Protein AF-0000000079913071 (afdb_homodimer)

InterPro domains:
  IPR003779 Alkyl hydroperoxide reductase AhpD/CMD-like [PF02627] (29-100)
  IPR029032 AhpD-like [G3DSA:1.20.1290.10] (2-118)
  IPR029032 AhpD-like [SSF69118] (4-101)
  IPR052512 4-carboxymuconolactone decarboxylase/NDH-1 regulator [PTHR33570] (4-119)

Sequence (260 aa):
MKNDTRTRGLAMMEKVYGFEMQDGPGAHFAVTADHLFADIWARPGLSIRDRRLLLLGALTAQGLVDVAEIQVGAALHNEELDEEQLREIALFLCHYVGWPLGTKLDSMIGGVLHKRKKAARAAAPDAEATMKNDTRTRGLAMMEKVYGFEMQDGPGAHFAVTADHLFADIWARPGLSIRDRRLLLLGALTAQGLVDVAEIQVGAALHNEELDEEQLREIALFLCHYVGWPLGTKLDSMIGGVLHKRKKAARAAAPDAEAT

pLDDT: mean 94.23, std 11.71, range [38.75, 98.94]

Organism: NCBI:txid1990687

Solvent-accessible surface area (backbone atoms only — not comparable to full-atom values): 13955 Å² total; per-residue (Å²): 130,85,56,63,49,49,56,44,3,39,50,40,46,20,66,63,48,60,47,90,64,74,90,67,75,61,68,67,45,44,46,45,30,42,39,50,25,38,41,60,69,58,40,81,79,57,53,71,62,54,52,48,36,21,46,51,22,23,30,44,56,69,64,40,58,70,64,42,49,56,51,51,53,10,31,44,70,62,65,70,43,51,72,66,38,52,52,48,49,22,58,55,38,23,78,73,58,33,58,71,40,15,47,50,49,40,52,51,51,50,53,53,52,49,53,50,51,52,52,51,59,70,68,49,74,76,70,68,82,109,129,84,57,60,49,48,57,42,2,40,52,39,45,21,67,63,49,60,46,90,64,76,91,67,74,63,68,67,45,43,46,43,29,43,39,51,26,38,42,61,69,60,40,80,77,57,53,71,64,53,52,48,36,22,47,49,22,22,30,44,54,69,64,39,57,72,64,42,48,56,51,52,53,10,31,45,70,62,66,69,44,51,72,67,39,53,51,49,50,22,58,56,38,24,78,73,61,32,58,71,41,16,47,49,47,39,52,51,51,51,51,54,52,49,54,50,51,51,51,52,60,70,67,49,74,77,74,65,83,111

Foldseek 3Di:
DPPPLLVLLQVQVCLQQVDHDDQDDDDVSCCNRNPVRSPVVPDPDDDSLRVLLVVLLVCLLVLVLVVNLSNLNRCVNNVVDDLVRQLVSLVVSCVPNNVVSSVSSNVSSVVSVVVVVVVVVVVDPPVPVD/DPPPLLVLLQVQVCLQQVDHDDDDDDDVSCCNRNPVRSPVVPDPDDDSLRVLLVVLLVCLLVLVLVVNLSNLNRCVNNVVDDLVRQLVSLVVSCVPNNVVSSVSSNVSSVVSVVVVVVVVVVVDPPVPPD

Secondary structure (DSSP, 8-state):
---HHHHHHHHHHHHHHSS------SHHHHHIIIIIIIIIIT-TTS-HHHHHHHHHHHHHHHT-HHHHHHHHHHHHHTTSS-HHHHHHHHHHHHHHH-HHHHHHHHHHHHHHHHHHHHHHHHHS--STT-/---HHHHHHHHHHHHHHSS------SHHHHHIIIIIIIIIIT-TTS-HHHHHHHHHHHHHHHT-HHHHHHHHHHHHHTTSS-HHHHHHHHHHHHHHH-HHHHHHHHHHHHHHHHHHHHHHHHHS--STT-

Radius of gyration: 21.45 Å; Cα contacts (8 Å, |Δi|>4): 316; chains: 2; bounding box: 62×68×50 Å

Structure (mmCIF, N/CA/C/O backbone):
data_AF-0000000079913071-model_v1
#
loop_
_entity.id
_entity.type
_entity.pdbx_description
1 polymer 'Carboxymuconolactone decarboxylase'
#
loop_
_atom_site.group_PDB
_atom_site.id
_atom_site.type_symbol
_atom_site.label_atom_id
_atom_site.label_alt_id
_atom_site.label_comp_id
_atom_site.label_asym_id
_atom_site.label_entity_id
_atom_site.label_seq_id
_atom_site.pdbx_PDB_ins_code
_atom_site.Cartn_x
_atom_site.Cartn_y
_atom_site.Cartn_z
_atom_site.occupancy
_atom_site.B_iso_or_equiv
_atom_site.auth_seq_id
_atom_site.auth_comp_id
_atom_site.auth_asym_id
_atom_site.auth_atom_id
_atom_site.pdbx_PDB_model_num
ATOM 1 N N . MET A 1 1 ? -17.125 -23.344 -26.047 1 40.44 1 MET A N 1
ATOM 2 C CA . MET A 1 1 ? -16.391 -22.109 -26.281 1 40.44 1 MET A CA 1
ATOM 3 C C . MET A 1 1 ? -15.516 -21.766 -25.078 1 40.44 1 MET A C 1
ATOM 5 O O . MET A 1 1 ? -16.016 -21.641 -23.953 1 40.44 1 MET A O 1
ATOM 9 N N . LYS A 1 2 ? -14.375 -22.156 -24.734 1 49.5 2 LYS A N 1
ATOM 10 C CA . LYS A 1 2 ? -13.461 -22.125 -23.594 1 49.5 2 LYS A CA 1
ATOM 11 C C . LYS A 1 2 ? -13.438 -20.75 -22.938 1 49.5 2 LYS A C 1
ATOM 13 O O . LYS A 1 2 ? -13.438 -19.734 -23.625 1 49.5 2 LYS A O 1
ATOM 18 N N . ASN A 1 3 ? -14.133 -20.547 -21.562 1 66.69 3 ASN A N 1
ATOM 19 C CA . ASN A 1 3 ? -14.641 -19.391 -20.812 1 66.69 3 ASN A CA 1
ATOM 20 C C . ASN A 1 3 ? -13.609 -18.266 -20.734 1 66.69 3 ASN A C 1
ATOM 22 O O . ASN A 1 3 ? -12.555 -18.438 -20.125 1 66.69 3 ASN A O 1
ATOM 26 N N . ASP A 1 4 ? -13.703 -17.406 -21.719 1 90.75 4 ASP A N 1
ATOM 27 C CA . ASP A 1 4 ? -12.93 -16.188 -21.953 1 90.75 4 ASP A CA 1
ATOM 28 C C . ASP A 1 4 ? -12.531 -15.531 -20.625 1 90.75 4 ASP A C 1
ATOM 30 O O . ASP A 1 4 ? -11.383 -15.125 -20.453 1 90.75 4 ASP A O 1
ATOM 34 N N . THR A 1 5 ? -13.445 -15.781 -19.797 1 97.06 5 THR A N 1
ATOM 35 C CA . THR A 1 5 ? -13.164 -15.172 -18.5 1 97.06 5 THR A CA 1
ATOM 36 C C . T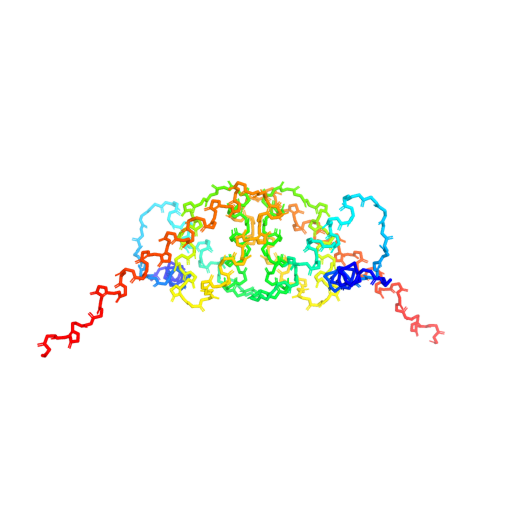HR A 1 5 ? -12.055 -15.93 -17.781 1 97.06 5 THR A C 1
ATOM 38 O O . THR A 1 5 ? -11.148 -15.328 -17.203 1 97.06 5 THR A O 1
ATOM 41 N N . ARG A 1 6 ? -12.188 -17.328 -17.812 1 97.31 6 ARG A N 1
ATOM 42 C CA . ARG A 1 6 ? -11.164 -18.172 -17.203 1 97.31 6 ARG A CA 1
ATOM 43 C C . ARG A 1 6 ? -9.797 -17.922 -17.828 1 97.31 6 ARG A C 1
ATOM 45 O O . ARG A 1 6 ? -8.789 -17.828 -17.125 1 97.31 6 ARG A O 1
ATOM 52 N N . THR A 1 7 ? -9.773 -17.891 -19.094 1 96.81 7 THR A N 1
ATOM 53 C CA . THR A 1 7 ? -8.531 -17.625 -19.812 1 96.81 7 THR A CA 1
ATOM 54 C C . THR A 1 7 ? -7.945 -16.281 -19.422 1 96.81 7 THR A C 1
ATOM 56 O O . THR A 1 7 ? -6.742 -16.172 -19.172 1 96.81 7 THR A O 1
ATOM 59 N N . ARG A 1 8 ? -8.742 -15.289 -19.297 1 97.69 8 ARG A N 1
ATOM 60 C CA . ARG A 1 8 ? -8.297 -13.961 -18.891 1 97.69 8 ARG A CA 1
ATOM 61 C C . ARG A 1 8 ? -7.777 -13.961 -17.453 1 97.69 8 ARG A C 1
ATOM 63 O O . ARG A 1 8 ? -6.793 -13.289 -17.141 1 97.69 8 ARG A O 1
ATOM 70 N N . GLY A 1 9 ? -8.5 -14.711 -16.625 1 98.06 9 GLY A N 1
ATOM 71 C CA . GLY A 1 9 ? -8.086 -14.82 -15.242 1 98.06 9 GLY A CA 1
ATOM 72 C C . GLY A 1 9 ? -6.723 -15.469 -15.078 1 98.06 9 GLY A C 1
ATOM 73 O O . GLY A 1 9 ? -5.871 -14.961 -14.344 1 98.06 9 GLY A O 1
ATOM 74 N N . LEU A 1 10 ? -6.582 -16.562 -15.789 1 97.81 10 LEU A N 1
ATOM 75 C CA . LEU A 1 10 ? -5.309 -17.266 -15.734 1 97.81 10 LEU A CA 1
ATOM 76 C C . LEU A 1 10 ? -4.188 -16.406 -16.312 1 97.81 10 LEU A C 1
ATOM 78 O O . LEU A 1 10 ? -3.07 -16.406 -15.781 1 97.81 10 LEU A O 1
ATOM 82 N N . ALA A 1 11 ? -4.422 -15.719 -17.344 1 97.75 11 ALA A N 1
ATOM 83 C CA . ALA A 1 11 ? -3.428 -14.828 -17.938 1 97.75 11 ALA A CA 1
ATOM 84 C C . ALA A 1 11 ? -3.018 -13.727 -16.953 1 97.75 11 ALA A C 1
ATOM 86 O O . ALA A 1 11 ? -1.836 -13.391 -16.859 1 97.75 11 ALA A O 1
ATOM 87 N N . MET A 1 12 ? -4.004 -13.203 -16.281 1 98.19 12 MET A N 1
ATOM 88 C CA . MET A 1 12 ? -3.699 -12.156 -15.305 1 98.19 12 MET A CA 1
ATOM 89 C C . MET A 1 12 ? -2.922 -12.727 -14.125 1 98.19 12 MET A C 1
ATOM 91 O O . MET A 1 12 ? -1.998 -12.086 -13.617 1 98.19 12 MET A O 1
ATOM 95 N N . MET A 1 13 ? -3.277 -13.898 -13.695 1 98.12 13 MET A N 1
ATOM 96 C CA . MET A 1 13 ? -2.51 -14.555 -12.633 1 98.12 13 MET A CA 1
ATOM 97 C C . MET A 1 13 ? -1.052 -14.727 -13.047 1 98.12 13 MET A C 1
ATOM 99 O O . MET A 1 13 ? -0.143 -14.469 -12.258 1 98.12 13 MET A O 1
ATOM 103 N N . GLU A 1 14 ? -0.865 -15.141 -14.227 1 97.75 14 GLU A N 1
ATOM 104 C CA . GLU A 1 14 ? 0.495 -15.305 -14.734 1 97.75 14 GLU A CA 1
ATOM 105 C C . GLU A 1 14 ? 1.24 -13.977 -14.75 1 97.75 14 GLU A C 1
ATOM 107 O O . GLU A 1 14 ? 2.42 -13.914 -14.406 1 97.75 14 GLU A O 1
ATOM 112 N N . LYS A 1 15 ? 0.539 -12.977 -15.133 1 97.75 15 LYS A N 1
ATOM 113 C CA . LYS A 1 15 ? 1.137 -11.648 -15.18 1 97.75 15 LYS A CA 1
ATOM 114 C C . LYS A 1 15 ? 1.518 -11.164 -13.789 1 97.75 15 LYS A C 1
ATOM 116 O O . LYS A 1 15 ? 2.59 -10.586 -13.594 1 97.75 15 LYS A O 1
ATOM 121 N N . VAL A 1 16 ? 0.691 -11.391 -12.805 1 98.06 16 VAL A N 1
ATOM 122 C CA . VAL A 1 16 ? 0.89 -10.914 -11.438 1 98.06 16 VAL A CA 1
ATOM 123 C C . VAL A 1 16 ? 1.965 -11.75 -10.75 1 98.06 16 VAL A C 1
ATOM 125 O O . VAL A 1 16 ? 2.832 -11.211 -10.062 1 98.06 16 VAL A O 1
ATOM 128 N N . TYR A 1 17 ? 2.01 -13.008 -10.984 1 96.94 17 TYR A N 1
ATOM 129 C CA . TYR A 1 17 ? 2.896 -13.883 -10.234 1 96.94 17 TYR A CA 1
ATOM 130 C C . TYR A 1 17 ? 4.188 -14.141 -11 1 96.94 17 TYR A C 1
ATOM 132 O O . TYR A 1 17 ? 5.219 -14.469 -10.406 1 96.94 17 TYR A O 1
ATOM 140 N N . GLY A 1 18 ? 4.145 -14.109 -12.352 1 93.56 18 GLY A N 1
ATOM 141 C CA . GLY A 1 18 ? 5.344 -14.25 -13.156 1 93.56 18 GLY A CA 1
ATOM 142 C C . GLY A 1 18 ? 5.645 -15.695 -13.523 1 93.56 18 GLY A C 1
ATOM 143 O O . GLY A 1 18 ? 6.77 -16.016 -13.914 1 93.56 18 GLY A O 1
ATOM 144 N N . PHE A 1 19 ? 4.762 -16.578 -13.242 1 90.81 19 PHE A N 1
ATOM 145 C CA . PHE A 1 19 ? 4.945 -17.953 -13.672 1 90.81 19 PHE A CA 1
ATOM 146 C C . PHE A 1 19 ? 3.648 -18.516 -14.234 1 90.81 19 PHE A C 1
ATOM 148 O O . PHE A 1 19 ? 2.568 -17.969 -13.992 1 90.81 19 PHE A O 1
ATOM 155 N N . GLU A 1 20 ? 3.826 -19.578 -14.938 1 91.75 20 GLU A N 1
ATOM 156 C CA . GLU A 1 20 ? 2.68 -20.172 -15.609 1 91.75 20 GLU A CA 1
ATOM 157 C C . GLU A 1 20 ? 1.697 -20.766 -14.602 1 91.75 20 GLU A C 1
ATOM 159 O O . GLU A 1 20 ? 2.1 -21.469 -13.68 1 91.75 20 GLU A O 1
ATOM 164 N N . MET A 1 21 ? 0.385 -20.438 -14.867 1 92.56 21 MET A N 1
ATOM 165 C CA . MET A 1 21 ? -0.679 -20.922 -14 1 92.56 21 MET A CA 1
ATOM 166 C C . MET A 1 21 ? -1.508 -21.984 -14.695 1 92.56 21 MET A C 1
ATOM 168 O O . MET A 1 21 ? -1.9 -21.828 -15.852 1 92.56 21 MET A O 1
ATOM 172 N N . GLN A 1 22 ? -1.702 -23.047 -13.984 1 93.5 22 GLN A N 1
ATOM 173 C CA . GLN A 1 22 ? -2.6 -24.078 -14.492 1 93.5 22 GLN A CA 1
ATOM 174 C C . GLN A 1 22 ? -4.008 -23.922 -13.922 1 93.5 22 GLN A C 1
ATOM 176 O O . GLN A 1 22 ? -4.172 -23.469 -12.789 1 93.5 22 GLN A O 1
ATOM 181 N N . ASP A 1 23 ? -4.902 -24.328 -14.727 1 94.56 23 ASP A N 1
ATOM 182 C CA . ASP A 1 23 ? -6.281 -24.312 -14.242 1 94.56 23 ASP A CA 1
ATOM 183 C C . ASP A 1 23 ? -6.473 -25.312 -13.109 1 94.56 23 ASP A C 1
ATOM 185 O O . ASP A 1 23 ? -5.801 -26.344 -13.062 1 94.56 23 ASP A O 1
ATOM 189 N N . GLY A 1 24 ? -7.379 -24.891 -12.148 1 93.75 24 GLY A N 1
ATOM 190 C CA . GLY A 1 24 ? -7.648 -25.734 -10.992 1 93.75 24 GLY A CA 1
ATOM 191 C C . GLY A 1 24 ? -9.125 -25.969 -10.766 1 93.75 24 GLY A C 1
ATOM 192 O O . GLY A 1 24 ? -9.969 -25.219 -11.266 1 93.75 24 GLY A O 1
ATOM 193 N N . PRO A 1 25 ? -9.391 -26.891 -10.039 1 93.75 25 PRO A N 1
ATOM 194 C CA . PRO A 1 25 ? -10.789 -27.234 -9.758 1 93.75 25 PRO A CA 1
ATOM 195 C C . PRO A 1 25 ? -11.359 -26.453 -8.57 1 93.75 25 PRO A C 1
ATOM 197 O O . PRO A 1 25 ? -10.602 -25.859 -7.801 1 93.75 25 PRO A O 1
ATOM 200 N N . GLY A 1 26 ? -12.781 -26.438 -8.508 1 97.06 26 GLY A N 1
ATOM 201 C CA . GLY A 1 26 ? -13.461 -25.969 -7.309 1 97.06 26 GLY A CA 1
ATOM 202 C C . GLY A 1 26 ? -13.883 -24.516 -7.406 1 97.06 26 GLY A C 1
ATOM 203 O O . GLY A 1 26 ? -13.352 -23.75 -8.219 1 97.06 26 GLY A O 1
ATOM 204 N N . ALA A 1 27 ? -14.758 -24.188 -6.52 1 97.75 27 ALA A N 1
ATOM 205 C CA . ALA A 1 27 ? -15.359 -22.859 -6.531 1 97.75 27 ALA A CA 1
ATOM 206 C C . ALA A 1 27 ? -14.352 -21.797 -6.094 1 97.75 27 ALA A C 1
ATOM 208 O O . ALA A 1 27 ? -14.367 -20.672 -6.598 1 97.75 27 ALA A O 1
ATOM 209 N N . HIS A 1 28 ? -13.562 -22.188 -5.145 1 98 28 HIS A N 1
ATOM 210 C CA . HIS A 1 28 ? -12.578 -21.234 -4.656 1 98 28 HIS A CA 1
ATOM 211 C C . HIS A 1 28 ? -11.633 -20.797 -5.773 1 98 28 HIS A C 1
ATOM 213 O O . HIS A 1 28 ? -11.406 -19.594 -5.965 1 98 28 HIS A O 1
ATOM 219 N N . PHE A 1 29 ? -11.102 -21.734 -6.488 1 97.56 29 PHE A N 1
ATOM 220 C CA . PHE A 1 29 ? -10.219 -21.406 -7.602 1 97.56 29 PHE A CA 1
ATOM 221 C C . PHE A 1 29 ? -10.969 -20.625 -8.68 1 97.56 29 PHE A C 1
ATOM 223 O O . PHE A 1 29 ? -10.445 -19.656 -9.234 1 97.56 29 PHE A O 1
ATOM 230 N N . ALA A 1 30 ? -12.141 -21.031 -8.891 1 97.62 30 ALA A N 1
ATOM 231 C CA . ALA A 1 30 ? -12.945 -20.375 -9.93 1 97.62 30 ALA A CA 1
ATOM 232 C C . ALA A 1 30 ? -13.156 -18.906 -9.602 1 97.62 30 ALA A C 1
ATOM 234 O O . ALA A 1 30 ? -12.977 -18.031 -10.461 1 97.62 30 ALA A O 1
ATOM 235 N N . VAL A 1 31 ? -13.516 -18.625 -8.406 1 98.38 31 VAL A N 1
ATOM 236 C CA . VAL A 1 31 ? -13.75 -17.234 -8.016 1 98.38 31 VAL A CA 1
ATOM 237 C C . VAL A 1 31 ? -12.43 -16.469 -8.031 1 98.38 31 VAL A C 1
ATOM 239 O O . VAL A 1 31 ? -12.391 -15.289 -8.398 1 98.38 31 VAL A O 1
ATOM 242 N N . THR A 1 32 ? -11.367 -17.141 -7.586 1 98.25 32 THR A N 1
ATOM 243 C CA . THR A 1 32 ? -10.062 -16.484 -7.594 1 98.25 32 THR A CA 1
ATOM 244 C C . THR A 1 32 ? -9.664 -16.078 -9.008 1 98.25 32 THR A C 1
ATOM 246 O O . THR A 1 32 ? -9.352 -14.914 -9.266 1 98.25 32 THR A O 1
ATOM 249 N N . ALA A 1 33 ? -9.727 -17 -9.898 1 98.06 33 ALA A N 1
ATOM 250 C CA . ALA A 1 33 ? -9.281 -16.75 -11.266 1 98.06 33 ALA A CA 1
ATOM 251 C C . ALA A 1 33 ? -10.281 -15.859 -12.008 1 98.06 33 ALA A C 1
ATOM 253 O O . ALA A 1 33 ? -9.906 -14.844 -12.594 1 98.06 33 ALA A O 1
ATOM 254 N N . ASP A 1 34 ? -11.508 -16.141 -11.906 1 98.19 34 ASP A N 1
ATOM 255 C CA . ASP A 1 34 ? -12.531 -15.562 -12.773 1 98.19 34 ASP A CA 1
ATOM 256 C C . ASP A 1 34 ? -12.945 -14.18 -12.273 1 98.19 34 ASP A C 1
ATOM 258 O O . ASP A 1 34 ? -13.352 -13.32 -13.062 1 98.19 34 ASP A O 1
ATOM 262 N N . HIS A 1 35 ? -12.844 -13.992 -11.016 1 98.69 35 HIS A N 1
ATOM 263 C CA . HIS A 1 35 ? -13.266 -12.711 -10.461 1 98.69 35 HIS A CA 1
ATOM 264 C C . HIS A 1 35 ? -12.062 -11.898 -9.969 1 98.69 35 HIS A C 1
ATOM 266 O O . HIS A 1 35 ? -11.781 -10.82 -10.5 1 98.69 35 HIS A O 1
ATOM 272 N N . LEU A 1 36 ? -11.383 -12.422 -9 1 98.75 36 LEU A N 1
ATOM 273 C CA . LEU A 1 36 ? -10.32 -11.641 -8.375 1 98.75 36 LEU A CA 1
ATOM 274 C C . LEU A 1 36 ? -9.289 -11.203 -9.414 1 98.75 36 LEU A C 1
ATOM 276 O O . LEU A 1 36 ? -8.898 -10.039 -9.453 1 98.75 36 LEU A O 1
ATOM 280 N N . PHE A 1 37 ? -8.945 -12.141 -10.266 1 98.62 37 PHE A N 1
ATOM 281 C CA . PHE A 1 37 ? -7.875 -11.797 -11.195 1 98.62 37 PHE A CA 1
ATOM 282 C C . PHE A 1 37 ? -8.453 -11.289 -12.516 1 98.62 37 PHE A C 1
ATOM 284 O O . PHE A 1 37 ? -8.07 -10.219 -12.992 1 98.62 37 PHE A O 1
ATOM 291 N N . ALA A 1 38 ? -9.414 -11.93 -13.094 1 98.5 38 ALA A N 1
ATOM 292 C CA . ALA A 1 38 ? -9.945 -11.555 -14.406 1 98.5 38 ALA A CA 1
ATOM 293 C C . ALA A 1 38 ? -10.641 -10.195 -14.352 1 98.5 38 ALA A C 1
ATOM 295 O O . ALA A 1 38 ? -10.703 -9.484 -15.352 1 98.5 38 ALA A O 1
ATOM 296 N N . ASP A 1 39 ? -11.102 -9.867 -13.172 1 98.44 39 ASP A N 1
ATOM 297 C CA . ASP A 1 39 ? -11.844 -8.617 -13.047 1 98.44 39 ASP A CA 1
ATOM 298 C C . ASP A 1 39 ? -11.094 -7.609 -12.18 1 98.44 39 ASP A C 1
ATOM 300 O O . ASP A 1 39 ? -10.641 -6.574 -12.68 1 98.44 39 ASP A O 1
ATOM 304 N N . ILE A 1 40 ? -10.797 -7.906 -10.992 1 98.81 40 ILE A N 1
ATOM 305 C CA . ILE A 1 40 ? -10.328 -6.934 -10.016 1 98.81 40 ILE A CA 1
ATOM 306 C C . ILE A 1 40 ? -8.891 -6.531 -10.344 1 98.81 40 ILE A C 1
ATOM 308 O O . ILE A 1 40 ? -8.578 -5.34 -10.445 1 98.81 40 ILE A O 1
ATOM 312 N N . TRP A 1 41 ? -8.047 -7.453 -10.539 1 98.75 41 TRP A N 1
ATOM 313 C CA . TRP A 1 41 ? -6.66 -7.141 -10.852 1 98.75 41 TRP A CA 1
ATOM 314 C C . TRP A 1 41 ? -6.543 -6.535 -12.25 1 98.75 41 TRP A C 1
ATOM 316 O O . TRP A 1 41 ? -5.547 -5.879 -12.562 1 98.75 41 TRP A O 1
ATOM 326 N N . ALA A 1 42 ? -7.531 -6.73 -13.078 1 98.31 42 ALA A N 1
ATOM 327 C CA . ALA A 1 42 ? -7.477 -6.301 -14.477 1 98.31 42 ALA A CA 1
ATOM 328 C C . ALA A 1 42 ? -8.125 -4.93 -14.648 1 98.31 42 ALA A C 1
ATOM 330 O O . ALA A 1 42 ? -8.086 -4.348 -15.734 1 98.31 42 ALA A O 1
ATOM 331 N N . ARG A 1 43 ? -8.734 -4.422 -13.648 1 98.44 43 ARG A N 1
ATOM 332 C CA . ARG A 1 43 ? -9.398 -3.125 -13.758 1 98.44 43 ARG A CA 1
ATOM 333 C C . ARG A 1 43 ? -8.391 -2.018 -14.047 1 98.44 43 ARG A C 1
ATOM 335 O O . ARG A 1 43 ? -7.254 -2.061 -13.57 1 98.44 43 ARG A O 1
ATOM 342 N N . PRO A 1 44 ? -8.898 -1.028 -14.758 1 97.88 44 PRO A N 1
ATOM 343 C CA . PRO A 1 44 ? -7.996 0.095 -15.031 1 97.88 44 PRO A CA 1
ATOM 344 C C . PRO A 1 44 ? -7.805 1.008 -13.828 1 97.88 44 PRO A C 1
ATOM 346 O O . PRO A 1 44 ? -8.414 0.783 -12.773 1 97.88 44 PRO A O 1
ATOM 349 N N . GLY A 1 45 ? -6.945 1.993 -13.875 1 98 45 GLY A N 1
ATOM 350 C CA . GLY A 1 45 ? -6.801 3.014 -12.852 1 98 45 GLY A CA 1
ATOM 351 C C . GLY A 1 45 ? -5.551 2.842 -12.016 1 98 45 GLY A C 1
ATOM 352 O O . GLY A 1 45 ? -4.91 3.824 -11.633 1 98 45 GLY A O 1
ATOM 353 N N . LEU A 1 46 ? -5.285 1.566 -11.672 1 98.5 46 LEU A N 1
ATOM 354 C CA . LEU A 1 46 ? -4.086 1.262 -10.898 1 98.5 46 LEU A CA 1
ATOM 355 C C . LEU A 1 46 ? -3.203 0.258 -11.633 1 98.5 46 LEU A C 1
ATOM 357 O O . LEU A 1 46 ? -3.707 -0.686 -12.242 1 98.5 46 LEU A O 1
ATOM 361 N N . SER A 1 47 ? -1.912 0.478 -11.555 1 98.25 47 SER A N 1
ATOM 362 C CA . SER A 1 47 ? -0.969 -0.492 -12.109 1 98.25 47 SER A CA 1
ATOM 363 C C . SER A 1 47 ? -0.861 -1.723 -11.211 1 98.25 47 SER A C 1
ATOM 365 O O . SER A 1 47 ? -1.326 -1.711 -10.07 1 98.25 47 SER A O 1
ATOM 367 N N . ILE A 1 48 ? -0.268 -2.729 -11.727 1 98.19 48 ILE A N 1
ATOM 368 C CA . ILE A 1 48 ? 0.006 -3.918 -10.922 1 98.19 48 ILE A CA 1
ATOM 369 C C . ILE A 1 48 ? 0.923 -3.557 -9.758 1 98.19 48 ILE A C 1
ATOM 371 O O . ILE A 1 48 ? 0.741 -4.047 -8.641 1 98.19 48 ILE A O 1
ATOM 375 N N . ARG A 1 49 ? 1.887 -2.646 -10.023 1 98.44 49 ARG A N 1
ATOM 376 C CA . ARG A 1 49 ? 2.795 -2.211 -8.969 1 98.44 49 ARG A CA 1
ATOM 377 C C . ARG A 1 49 ? 2.043 -1.469 -7.867 1 98.44 49 ARG A C 1
ATOM 379 O O . ARG A 1 49 ? 2.322 -1.655 -6.68 1 98.44 49 ARG A O 1
ATOM 386 N N . ASP A 1 50 ? 1.091 -0.628 -8.242 1 98.56 50 ASP A N 1
ATOM 387 C CA . ASP A 1 50 ? 0.266 0.057 -7.254 1 98.56 50 ASP A CA 1
ATOM 388 C C . ASP A 1 50 ? -0.443 -0.943 -6.344 1 98.56 50 ASP A C 1
ATOM 390 O O . ASP A 1 50 ? -0.411 -0.807 -5.117 1 98.56 50 ASP A O 1
ATOM 394 N N . ARG A 1 51 ? -1.061 -1.892 -6.996 1 98.88 51 ARG A N 1
ATOM 395 C CA . ARG A 1 51 ? -1.815 -2.906 -6.27 1 98.88 51 ARG A CA 1
ATOM 396 C C . ARG A 1 51 ? -0.895 -3.752 -5.398 1 98.88 51 ARG A C 1
ATOM 398 O O . ARG A 1 51 ? -1.261 -4.129 -4.281 1 98.88 51 ARG A O 1
ATOM 405 N N . ARG A 1 52 ? 0.255 -4.008 -5.875 1 98.75 52 ARG A N 1
ATOM 406 C CA . ARG A 1 52 ? 1.258 -4.746 -5.117 1 98.75 52 ARG A CA 1
ATOM 407 C C . ARG A 1 52 ? 1.637 -4 -3.842 1 98.75 52 ARG A C 1
ATOM 409 O O . ARG A 1 52 ? 1.717 -4.598 -2.766 1 98.75 52 ARG A O 1
ATOM 416 N N . LEU A 1 53 ? 1.864 -2.725 -3.957 1 98.88 53 LEU A N 1
ATOM 417 C CA . LEU A 1 53 ? 2.242 -1.914 -2.805 1 98.88 53 LEU A CA 1
ATOM 418 C C . LEU A 1 53 ? 1.116 -1.869 -1.777 1 98.88 53 LEU A C 1
ATOM 420 O O . LEU A 1 53 ? 1.351 -2.066 -0.583 1 98.88 53 LEU A O 1
ATOM 424 N N . LEU A 1 54 ? -0.13 -1.656 -2.23 1 98.94 54 LEU A N 1
ATOM 425 C CA . LEU A 1 54 ? -1.291 -1.688 -1.349 1 98.94 54 LEU A CA 1
ATOM 426 C C . LEU A 1 54 ? -1.376 -3.02 -0.61 1 98.94 54 LEU A C 1
ATOM 428 O O . LEU A 1 54 ? -1.572 -3.049 0.607 1 98.94 54 LEU A O 1
ATOM 432 N N . LEU A 1 55 ? -1.199 -4.051 -1.353 1 98.88 55 LEU A N 1
ATOM 433 C CA . LEU A 1 55 ? -1.345 -5.406 -0.836 1 98.88 55 LEU A CA 1
ATOM 434 C C . LEU A 1 55 ? -0.263 -5.715 0.193 1 98.88 55 LEU A C 1
ATOM 436 O O . LEU A 1 55 ? -0.552 -6.27 1.257 1 98.88 55 LEU A O 1
ATOM 440 N N . LEU A 1 56 ? 0.96 -5.316 -0.081 1 98.94 56 LEU A N 1
ATOM 441 C CA . LEU A 1 56 ? 2.049 -5.566 0.858 1 98.94 56 LEU A CA 1
ATOM 442 C C . LEU A 1 56 ? 1.821 -4.816 2.166 1 98.94 56 LEU A C 1
ATOM 444 O O . LEU A 1 56 ? 2.115 -5.34 3.244 1 98.94 56 LEU A O 1
ATOM 448 N N . GLY A 1 57 ? 1.334 -3.588 2.074 1 98.94 57 GLY A N 1
ATOM 449 C CA . GLY A 1 57 ? 0.964 -2.885 3.291 1 98.94 57 GLY A CA 1
ATOM 450 C C . GLY A 1 57 ? -0.084 -3.615 4.109 1 98.94 57 GLY A C 1
ATOM 451 O O . GLY A 1 57 ? 0.083 -3.805 5.316 1 98.94 57 GLY A O 1
ATOM 452 N N . ALA A 1 58 ? -1.127 -4.086 3.467 1 98.94 58 ALA A N 1
ATOM 453 C CA . ALA A 1 58 ? -2.238 -4.762 4.133 1 98.94 58 ALA A CA 1
ATOM 454 C C . ALA A 1 58 ? -1.792 -6.09 4.734 1 98.94 58 ALA A C 1
ATOM 456 O O . ALA A 1 58 ? -2.113 -6.398 5.887 1 98.94 58 ALA A O 1
ATOM 457 N N . LEU A 1 59 ? -1.054 -6.855 3.949 1 98.88 59 LEU A N 1
ATOM 458 C CA . LEU A 1 59 ? -0.612 -8.172 4.395 1 98.88 59 LEU A CA 1
ATOM 459 C C . LEU A 1 59 ? 0.299 -8.055 5.613 1 98.88 59 LEU A C 1
ATOM 461 O O . LEU A 1 59 ? 0.186 -8.844 6.555 1 98.88 59 LEU A O 1
ATOM 465 N N . THR A 1 60 ? 1.174 -7.09 5.559 1 98.88 60 THR A N 1
ATOM 466 C CA . THR A 1 60 ? 2.082 -6.895 6.684 1 98.88 60 THR A CA 1
ATOM 467 C C . THR A 1 60 ? 1.312 -6.504 7.941 1 98.88 60 THR A C 1
ATOM 469 O O . THR A 1 60 ? 1.555 -7.047 9.016 1 98.88 60 THR A O 1
ATOM 472 N N . ALA A 1 61 ? 0.365 -5.629 7.773 1 98.88 61 ALA A N 1
ATOM 473 C CA . ALA A 1 61 ? -0.441 -5.176 8.906 1 98.88 61 ALA A CA 1
ATOM 474 C C . ALA A 1 61 ? -1.225 -6.336 9.516 1 98.88 61 ALA A C 1
ATOM 476 O O . ALA A 1 61 ? -1.469 -6.355 10.727 1 98.88 61 ALA A O 1
ATOM 477 N N . GLN A 1 62 ? -1.533 -7.32 8.719 1 98.56 62 GLN A N 1
ATOM 478 C CA . GLN A 1 62 ? -2.352 -8.438 9.18 1 98.56 62 GLN A CA 1
ATOM 479 C C . GLN A 1 62 ? -1.482 -9.617 9.609 1 98.56 62 GLN A C 1
ATOM 481 O O . GLN A 1 62 ? -1.995 -10.633 10.078 1 98.56 62 GLN A O 1
ATOM 486 N N . GLY A 1 63 ? -0.174 -9.531 9.375 1 98.56 63 GLY A N 1
ATOM 487 C CA . GLY A 1 63 ? 0.752 -10.586 9.773 1 98.56 63 GLY A CA 1
ATOM 488 C C . GLY A 1 63 ? 0.719 -11.789 8.852 1 98.56 63 GLY A C 1
ATOM 489 O O . GLY A 1 63 ? 1.069 -12.898 9.258 1 98.56 63 GLY A O 1
ATOM 490 N N . LEU A 1 64 ? 0.257 -11.609 7.66 1 98.38 64 LEU A N 1
ATOM 491 C CA . LEU A 1 64 ? 0.155 -12.695 6.695 1 98.38 64 LEU A CA 1
ATOM 492 C C . LEU A 1 64 ? 1.428 -12.797 5.859 1 98.38 64 LEU A C 1
ATOM 494 O O . LEU A 1 64 ? 1.393 -12.625 4.641 1 98.38 64 LEU A O 1
ATOM 498 N N . VAL A 1 65 ? 2.494 -13.25 6.465 1 98 65 VAL A N 1
ATOM 499 C CA . VAL A 1 65 ? 3.838 -13.211 5.898 1 98 65 VAL A CA 1
ATOM 500 C C . VAL A 1 65 ? 3.965 -14.25 4.793 1 98 65 VAL A C 1
ATOM 502 O O . VAL A 1 65 ? 4.68 -14.039 3.811 1 98 65 VAL A O 1
ATOM 505 N N . ASP A 1 66 ? 3.227 -15.352 4.863 1 97.38 66 ASP A N 1
ATOM 506 C CA . ASP A 1 66 ? 3.303 -16.391 3.84 1 97.38 66 ASP A CA 1
ATOM 507 C C . ASP A 1 66 ? 2.775 -15.875 2.5 1 97.38 66 ASP A C 1
ATOM 509 O O . ASP A 1 66 ? 3.367 -16.141 1.452 1 97.38 66 ASP A O 1
ATOM 513 N N . VAL A 1 67 ? 1.656 -15.188 2.582 1 97.5 67 VAL A N 1
ATOM 514 C CA . VAL A 1 67 ? 1.104 -14.602 1.362 1 97.5 67 VAL A CA 1
ATOM 515 C C . VAL A 1 67 ? 2.023 -13.492 0.857 1 97.5 67 VAL A C 1
ATOM 517 O O . VAL A 1 67 ? 2.238 -13.359 -0.349 1 97.5 67 VAL A O 1
ATOM 520 N N . ALA A 1 68 ? 2.654 -12.727 1.786 1 98.62 68 ALA A N 1
ATOM 521 C CA . ALA A 1 68 ? 3.598 -11.68 1.405 1 98.62 68 ALA A CA 1
ATOM 522 C C . ALA A 1 68 ? 4.805 -12.266 0.683 1 98.62 68 ALA A C 1
ATOM 524 O O . ALA A 1 68 ? 5.359 -11.641 -0.224 1 98.62 68 ALA A O 1
ATOM 525 N N . GLU A 1 69 ? 5.152 -13.461 1.087 1 98.56 69 GLU A N 1
ATOM 526 C CA . GLU A 1 69 ? 6.305 -14.102 0.464 1 98.56 69 GLU A CA 1
ATOM 527 C C . GLU A 1 69 ? 6.051 -14.375 -1.016 1 98.56 69 GLU A C 1
ATOM 529 O O . GLU A 1 69 ? 6.922 -14.141 -1.855 1 98.56 69 GLU A O 1
ATOM 534 N N . ILE A 1 70 ? 4.898 -14.867 -1.311 1 97.38 70 ILE A N 1
ATOM 535 C CA . ILE A 1 70 ? 4.508 -15.109 -2.693 1 97.38 70 ILE A CA 1
ATOM 536 C C . ILE A 1 70 ? 4.543 -13.797 -3.479 1 97.38 70 ILE A C 1
ATOM 538 O O . ILE A 1 70 ? 5.086 -13.742 -4.586 1 97.38 70 ILE A O 1
ATOM 542 N N . GLN A 1 71 ? 4.055 -12.781 -2.895 1 98.31 71 GLN A N 1
ATOM 543 C CA . GLN A 1 71 ? 3.941 -11.484 -3.559 1 98.31 71 GLN A CA 1
ATOM 544 C C . GLN A 1 71 ? 5.312 -10.844 -3.74 1 98.31 71 GLN A C 1
ATOM 546 O O . GLN A 1 71 ? 5.578 -10.219 -4.77 1 98.31 71 GLN A O 1
ATOM 551 N N . VAL A 1 72 ? 6.172 -10.938 -2.805 1 98.69 72 VAL A N 1
ATOM 552 C CA . VAL A 1 72 ? 7.527 -10.398 -2.898 1 98.69 72 VAL A CA 1
ATOM 553 C C . VAL A 1 72 ? 8.297 -11.125 -3.992 1 98.69 72 VAL A C 1
ATOM 555 O O . VAL A 1 72 ? 8.992 -10.5 -4.801 1 98.69 72 VAL A O 1
ATOM 558 N N . GLY A 1 73 ? 8.188 -12.477 -4 1 97.94 73 GLY A N 1
ATOM 559 C CA . GLY A 1 73 ? 8.805 -13.242 -5.07 1 97.94 73 GLY A CA 1
ATOM 560 C C . GLY A 1 73 ? 8.344 -12.82 -6.453 1 97.94 73 GLY A C 1
ATOM 561 O O . GLY A 1 73 ? 9.156 -12.648 -7.363 1 97.94 73 GLY A O 1
ATOM 562 N N . ALA A 1 74 ? 7.078 -12.625 -6.582 1 97.75 74 ALA A N 1
ATOM 563 C CA . ALA A 1 74 ? 6.484 -12.203 -7.852 1 97.75 74 ALA A CA 1
ATOM 564 C C . ALA A 1 74 ? 6.977 -10.82 -8.25 1 97.75 74 ALA A C 1
ATOM 566 O O . ALA A 1 74 ? 7.312 -10.586 -9.414 1 97.75 74 ALA A O 1
ATOM 567 N N . ALA A 1 75 ? 7.016 -9.914 -7.297 1 98.06 75 ALA A N 1
ATOM 568 C CA . ALA A 1 75 ? 7.457 -8.547 -7.566 1 98.06 75 ALA A CA 1
ATOM 569 C C . ALA A 1 75 ? 8.898 -8.516 -8.062 1 98.06 75 ALA A C 1
ATOM 571 O O . ALA A 1 75 ? 9.234 -7.742 -8.961 1 98.06 75 ALA A O 1
ATOM 572 N N . LEU A 1 76 ? 9.734 -9.32 -7.477 1 97.88 76 LEU A N 1
ATOM 573 C CA . LEU A 1 76 ? 11.125 -9.422 -7.906 1 97.88 76 LEU A CA 1
ATOM 574 C C . LEU A 1 76 ? 11.219 -10.016 -9.305 1 97.88 76 LEU A C 1
ATOM 576 O O . LEU A 1 76 ? 11.945 -9.5 -10.156 1 97.88 76 LEU A O 1
ATOM 580 N N . HIS A 1 77 ? 10.484 -11.047 -9.555 1 96 77 HIS A N 1
ATOM 581 C CA . HIS A 1 77 ? 10.5 -11.727 -10.844 1 96 77 HIS A CA 1
ATOM 582 C C . HIS A 1 77 ? 10.07 -10.781 -11.961 1 96 77 HIS A C 1
ATOM 584 O O . HIS A 1 77 ? 10.672 -10.773 -13.039 1 96 77 HIS A O 1
ATOM 590 N N . ASN A 1 78 ? 9.102 -10.008 -11.641 1 96.69 78 ASN A N 1
ATOM 591 C CA . ASN A 1 78 ? 8.539 -9.094 -12.633 1 96.69 78 ASN A CA 1
ATOM 592 C C . ASN A 1 78 ? 9.312 -7.777 -12.68 1 96.69 78 ASN A C 1
ATOM 594 O O . ASN A 1 78 ? 8.914 -6.848 -13.383 1 96.69 78 ASN A O 1
ATOM 598 N N . GLU A 1 79 ? 10.336 -7.617 -11.891 1 96.56 79 GLU A N 1
ATOM 599 C CA . GLU A 1 79 ? 11.188 -6.434 -11.812 1 96.56 79 GLU A CA 1
ATOM 600 C C . GLU A 1 79 ? 10.375 -5.191 -11.445 1 96.56 79 GLU A C 1
ATOM 602 O O . GLU A 1 79 ? 10.648 -4.098 -11.938 1 96.56 79 GLU A O 1
ATOM 607 N N . GLU A 1 80 ? 9.312 -5.477 -10.688 1 97.25 80 GLU A N 1
ATOM 608 C CA . GLU A 1 80 ? 8.477 -4.391 -10.188 1 97.25 80 GLU A CA 1
ATOM 609 C C . GLU A 1 80 ? 9.148 -3.66 -9.031 1 97.25 80 GLU A C 1
ATOM 611 O O . GLU A 1 80 ? 8.984 -2.447 -8.883 1 97.25 80 GLU A O 1
ATOM 616 N N . LEU A 1 81 ? 9.766 -4.418 -8.188 1 98.44 81 LEU A N 1
ATOM 617 C CA . LEU A 1 81 ? 10.5 -3.953 -7.016 1 98.44 81 LEU A CA 1
ATOM 618 C C . LEU A 1 81 ? 11.875 -4.609 -6.945 1 98.44 81 LEU A C 1
ATOM 620 O O . LEU A 1 81 ? 12.023 -5.789 -7.273 1 98.44 81 LEU A O 1
ATOM 624 N N . ASP A 1 82 ? 12.805 -3.799 -6.52 1 98.44 82 ASP A N 1
ATOM 625 C CA . ASP A 1 82 ? 14.133 -4.367 -6.332 1 98.44 82 ASP A CA 1
ATOM 626 C C . ASP A 1 82 ? 14.461 -4.531 -4.848 1 98.44 82 ASP A C 1
ATOM 628 O O . ASP A 1 82 ? 13.625 -4.23 -3.988 1 98.44 82 ASP A O 1
ATOM 632 N N . GLU A 1 83 ? 15.664 -5.094 -4.574 1 98.38 83 GLU A N 1
ATOM 633 C CA . GLU A 1 83 ? 16.062 -5.383 -3.197 1 98.38 83 GLU A CA 1
ATOM 634 C C . GLU A 1 83 ? 16 -4.125 -2.334 1 98.38 83 GLU A C 1
ATOM 636 O O . GLU A 1 83 ? 15.453 -4.145 -1.233 1 98.38 83 GLU A O 1
ATOM 641 N N . GLU A 1 84 ? 16.547 -3.072 -2.838 1 98.62 84 GLU A N 1
ATOM 642 C CA . GLU A 1 84 ? 16.578 -1.832 -2.068 1 98.62 84 GLU A CA 1
ATOM 643 C C . GLU A 1 84 ? 15.164 -1.355 -1.74 1 98.62 84 GLU A C 1
ATOM 645 O O . GLU A 1 84 ? 14.875 -0.998 -0.596 1 98.62 84 GLU A O 1
ATOM 650 N N . GLN A 1 85 ? 14.32 -1.379 -2.682 1 98.88 85 GLN A N 1
ATOM 651 C CA . GLN A 1 85 ? 12.938 -0.941 -2.486 1 98.88 85 GLN A CA 1
ATOM 652 C C . GLN A 1 85 ? 12.211 -1.84 -1.49 1 98.88 85 GLN A C 1
ATOM 654 O O . GLN A 1 85 ? 11.477 -1.353 -0.63 1 98.88 85 GLN A O 1
ATOM 659 N N . LEU A 1 86 ? 12.406 -3.102 -1.582 1 98.94 86 LEU A N 1
ATOM 660 C CA . LEU A 1 86 ? 11.75 -4.043 -0.681 1 98.94 86 LEU A CA 1
ATOM 661 C C . LEU A 1 86 ? 12.211 -3.832 0.757 1 98.94 86 LEU A C 1
ATOM 663 O O . LEU A 1 86 ? 11.406 -3.875 1.687 1 98.94 86 LEU A O 1
ATOM 667 N N . ARG A 1 87 ? 13.477 -3.578 0.973 1 98.88 87 ARG A N 1
ATOM 668 C CA . ARG A 1 87 ? 13.992 -3.312 2.311 1 98.88 87 ARG A CA 1
ATOM 669 C C . ARG A 1 87 ? 13.453 -1.998 2.857 1 98.88 87 ARG A C 1
ATOM 671 O O . ARG A 1 87 ? 13.141 -1.895 4.047 1 98.88 87 ARG A O 1
ATOM 678 N N . GLU A 1 88 ? 13.359 -1.032 1.977 1 98.94 88 GLU A N 1
ATOM 679 C CA . GLU A 1 88 ? 12.773 0.244 2.377 1 98.94 88 GLU A CA 1
ATOM 680 C C . GLU A 1 88 ? 11.312 0.079 2.777 1 98.94 88 GLU A C 1
ATOM 682 O O . GLU A 1 88 ? 10.836 0.746 3.697 1 98.94 88 GLU A O 1
ATOM 687 N N . ILE A 1 89 ? 10.57 -0.775 2.074 1 98.94 89 ILE A N 1
ATOM 688 C CA . ILE A 1 89 ? 9.172 -1.044 2.402 1 98.94 89 ILE A CA 1
ATOM 689 C C . ILE A 1 89 ? 9.07 -1.615 3.814 1 98.94 89 ILE A C 1
ATOM 691 O O . ILE A 1 89 ? 8.258 -1.156 4.621 1 98.94 89 ILE A O 1
ATOM 695 N N . ALA A 1 90 ? 9.898 -2.562 4.145 1 98.94 90 ALA A N 1
ATOM 696 C CA . ALA A 1 90 ? 9.867 -3.178 5.469 1 98.94 90 ALA A CA 1
ATOM 697 C C . ALA A 1 90 ? 10.18 -2.156 6.559 1 98.94 90 ALA A C 1
ATOM 699 O O . ALA A 1 90 ? 9.508 -2.109 7.59 1 98.94 90 ALA A O 1
ATOM 700 N N . LEU A 1 91 ? 11.172 -1.386 6.297 1 98.94 91 LEU A N 1
ATOM 701 C CA . LEU A 1 91 ? 11.57 -0.362 7.258 1 98.94 91 LEU A CA 1
ATOM 702 C C . LEU A 1 91 ? 10.445 0.651 7.465 1 98.94 91 LEU A C 1
ATOM 704 O O . LEU A 1 91 ? 10.125 1.008 8.602 1 98.94 91 LEU A O 1
ATOM 708 N N . PHE A 1 92 ? 9.867 1.112 6.395 1 98.94 92 PHE A N 1
ATOM 709 C CA . PHE A 1 92 ? 8.758 2.059 6.449 1 98.94 92 PHE A CA 1
ATOM 710 C C . PHE A 1 92 ? 7.598 1.484 7.25 1 98.94 92 PHE A C 1
ATOM 712 O O . PHE A 1 92 ? 7.047 2.156 8.125 1 98.94 92 PHE A O 1
ATOM 719 N N . LEU A 1 93 ? 7.281 0.24 7.012 1 98.94 93 LEU A N 1
ATOM 720 C CA . LEU A 1 93 ? 6.117 -0.371 7.645 1 98.94 93 LEU A CA 1
ATOM 721 C C . LEU A 1 93 ? 6.391 -0.665 9.117 1 98.94 93 LEU A C 1
ATOM 723 O O . LEU A 1 93 ? 5.461 -0.724 9.93 1 98.94 93 LEU A O 1
ATOM 727 N N . CYS A 1 94 ? 7.672 -0.817 9.617 1 98.88 94 CYS A N 1
ATOM 728 C CA . CYS A 1 94 ? 7.977 -0.877 11.039 1 98.88 94 CYS A CA 1
ATOM 729 C C . CYS A 1 94 ? 7.359 0.303 11.781 1 98.88 94 CYS A C 1
ATOM 731 O O . CYS A 1 94 ? 6.871 0.15 12.906 1 98.88 94 CYS A O 1
ATOM 733 N N . HIS A 1 95 ? 7.32 1.395 11.141 1 98.88 95 HIS A N 1
ATOM 734 C CA . HIS A 1 95 ? 6.922 2.635 11.797 1 98.88 95 HIS A CA 1
ATOM 735 C C . HIS A 1 95 ? 5.406 2.789 11.812 1 98.88 95 HIS A C 1
ATOM 737 O O . HIS A 1 95 ? 4.871 3.65 12.516 1 98.88 95 HIS A O 1
ATOM 743 N N . TYR A 1 96 ? 4.754 1.921 11.109 1 98.62 96 TYR A N 1
ATOM 744 C CA . TYR A 1 96 ? 3.311 2.104 11.039 1 98.62 96 TYR A CA 1
ATOM 745 C C . TYR A 1 96 ? 2.58 0.879 11.586 1 98.62 96 TYR A C 1
ATOM 747 O O . TYR A 1 96 ? 1.507 1.001 12.18 1 98.62 96 TYR A O 1
ATOM 755 N N . VAL A 1 97 ? 3.199 -0.303 11.422 1 98.69 97 VAL A N 1
ATOM 756 C CA . VAL A 1 97 ? 2.49 -1.495 11.875 1 98.69 97 VAL A CA 1
ATOM 757 C C . VAL A 1 97 ? 3.264 -2.16 13.016 1 98.69 97 VAL A C 1
ATOM 759 O O . VAL A 1 97 ? 2.848 -3.199 13.531 1 98.69 97 VAL A O 1
ATOM 762 N N . GLY A 1 98 ? 4.395 -1.537 13.391 1 98.62 98 GLY A N 1
ATOM 763 C CA . GLY A 1 98 ? 5.172 -2.018 14.523 1 98.62 98 GLY A CA 1
ATOM 764 C C . GLY A 1 98 ? 6.379 -2.84 14.117 1 98.62 98 GLY A C 1
ATOM 765 O O . GLY A 1 98 ? 6.375 -3.463 13.047 1 98.62 98 GLY A O 1
ATOM 766 N N . TRP A 1 99 ? 7.348 -2.891 15.023 1 98.62 99 TRP A N 1
ATOM 767 C CA . TRP A 1 99 ? 8.641 -3.512 14.766 1 98.62 99 TRP A CA 1
ATOM 768 C C . TRP A 1 99 ? 8.492 -5.016 14.562 1 98.62 99 TRP A C 1
ATOM 770 O O . TRP A 1 99 ? 9.148 -5.605 13.703 1 98.62 99 TRP A O 1
ATOM 780 N N . PRO A 1 100 ? 7.609 -5.676 15.312 1 98.69 100 PRO A N 1
ATOM 781 C CA . PRO A 1 100 ? 7.512 -7.125 15.117 1 98.69 100 PRO A CA 1
ATOM 782 C C . PRO A 1 100 ? 7.043 -7.5 13.711 1 98.69 100 PRO A C 1
ATOM 784 O O . PRO A 1 100 ? 7.641 -8.367 13.062 1 98.69 100 PRO A O 1
ATOM 787 N N . LEU A 1 101 ? 6.039 -6.844 13.188 1 98.75 101 LEU A N 1
ATOM 788 C CA . LEU A 1 101 ? 5.492 -7.176 11.875 1 98.75 101 LEU A CA 1
ATOM 789 C C . LEU A 1 101 ? 6.43 -6.715 10.766 1 98.75 101 LEU A C 1
ATOM 791 O O . LEU A 1 101 ? 6.66 -7.449 9.797 1 98.75 101 LEU A O 1
ATOM 795 N N . GLY A 1 102 ? 7.008 -5.48 10.891 1 98.81 102 GLY A N 1
ATOM 796 C CA . GLY A 1 102 ? 7.949 -4.98 9.906 1 98.81 102 GLY A CA 1
ATOM 797 C C . GLY A 1 102 ? 9.227 -5.801 9.828 1 98.81 102 GLY A C 1
ATOM 798 O O . GLY A 1 102 ? 9.742 -6.055 8.734 1 98.81 102 GLY A O 1
ATOM 799 N N . THR A 1 103 ? 9.648 -6.223 11.008 1 98.81 103 THR A N 1
ATOM 800 C CA . THR A 1 103 ? 10.859 -7.027 11.055 1 98.81 103 THR A CA 1
ATOM 801 C C . THR A 1 103 ? 10.609 -8.422 10.484 1 98.81 103 THR A C 1
ATOM 803 O O . THR A 1 103 ? 11.477 -8.984 9.812 1 98.81 103 THR A O 1
ATOM 806 N N . LYS A 1 104 ? 9.477 -8.922 10.742 1 98.81 104 LYS A N 1
ATOM 807 C CA . LYS A 1 104 ? 9.117 -10.203 10.141 1 98.81 104 LYS A CA 1
ATOM 808 C C . LYS A 1 104 ? 9.117 -10.117 8.617 1 98.81 104 LYS A C 1
ATOM 810 O O . LYS A 1 104 ? 9.625 -11.016 7.941 1 98.81 104 LYS A O 1
ATOM 815 N N . LEU A 1 105 ? 8.562 -9.086 8.102 1 98.88 105 LEU A N 1
ATOM 816 C CA . LEU A 1 105 ? 8.586 -8.859 6.664 1 98.88 105 LEU A CA 1
ATOM 817 C C . LEU A 1 105 ? 10.016 -8.758 6.152 1 98.88 105 LEU A C 1
ATOM 819 O O . LEU A 1 105 ? 10.359 -9.383 5.145 1 98.88 105 LEU A O 1
ATOM 823 N N . ASP A 1 106 ? 10.828 -8 6.863 1 98.88 106 ASP A N 1
ATOM 824 C CA . ASP A 1 106 ? 12.219 -7.805 6.465 1 98.88 106 ASP A CA 1
ATOM 825 C C . ASP A 1 106 ? 12.977 -9.133 6.441 1 98.88 106 ASP A C 1
ATOM 827 O O . ASP A 1 106 ? 13.734 -9.406 5.508 1 98.88 106 ASP A O 1
ATOM 831 N N . SER A 1 107 ? 12.781 -9.914 7.449 1 98.88 107 SER A N 1
ATOM 832 C CA . SER A 1 107 ? 13.422 -11.219 7.527 1 98.88 107 SER A CA 1
ATOM 833 C C . SER A 1 107 ? 12.969 -12.125 6.387 1 98.88 107 SER A C 1
ATOM 835 O O . SER A 1 107 ? 13.781 -12.797 5.758 1 98.88 107 SER A O 1
ATOM 837 N N . MET A 1 108 ? 11.727 -12.148 6.16 1 98.88 108 MET A N 1
ATOM 838 C CA . MET A 1 108 ? 11.172 -12.93 5.059 1 98.88 108 MET A CA 1
ATOM 839 C C . MET A 1 108 ? 11.758 -12.492 3.725 1 98.88 108 MET A C 1
ATOM 841 O O . MET A 1 108 ? 12.156 -13.328 2.906 1 98.88 108 MET A O 1
ATOM 845 N N . ILE A 1 109 ? 11.875 -11.195 3.469 1 98.88 109 ILE A N 1
ATOM 846 C CA . ILE A 1 109 ? 12.477 -10.648 2.254 1 98.88 109 ILE A CA 1
ATOM 847 C C . ILE A 1 109 ? 13.906 -11.156 2.113 1 98.88 109 ILE A C 1
ATOM 849 O O . ILE A 1 109 ? 14.32 -11.578 1.029 1 98.88 109 ILE A O 1
ATOM 853 N N . GLY A 1 110 ? 14.609 -11.078 3.273 1 98.69 110 GLY A N 1
ATOM 854 C CA . GLY A 1 110 ? 15.961 -11.617 3.264 1 98.69 110 GLY A CA 1
ATOM 855 C C . GLY A 1 110 ? 16.016 -13.07 2.809 1 98.69 110 GLY A C 1
ATOM 856 O O . GLY A 1 110 ? 16.906 -13.453 2.047 1 98.69 110 GLY A O 1
ATOM 857 N N . GLY A 1 111 ? 15.117 -13.836 3.275 1 98.5 111 GLY A N 1
ATOM 858 C CA . GLY A 1 111 ? 15.039 -15.227 2.859 1 98.5 111 GLY A CA 1
ATOM 859 C C . GLY A 1 111 ? 14.773 -15.391 1.373 1 98.5 111 GLY A C 1
ATOM 860 O O . GLY A 1 111 ? 15.406 -16.219 0.713 1 98.5 111 GLY A O 1
ATOM 861 N N . VAL A 1 112 ? 13.875 -14.648 0.824 1 98.44 112 VAL A N 1
ATOM 862 C CA . VAL A 1 112 ? 13.539 -14.711 -0.595 1 98.44 112 VAL A CA 1
ATOM 863 C C . VAL A 1 112 ? 14.758 -14.328 -1.43 1 98.44 112 VAL A C 1
ATOM 865 O O . VAL A 1 112 ? 15.07 -14.992 -2.424 1 98.44 112 VAL A O 1
ATOM 868 N N . LEU A 1 113 ? 15.469 -13.258 -1.06 1 98.06 113 LEU A N 1
ATOM 869 C CA . LEU A 1 113 ? 16.641 -12.781 -1.787 1 98.06 113 LEU A CA 1
ATOM 870 C C . LEU A 1 113 ? 17.75 -13.812 -1.754 1 98.06 113 LEU A C 1
ATOM 872 O O . LEU A 1 113 ? 18.453 -14.016 -2.754 1 98.06 113 LEU A O 1
ATOM 876 N N . HIS A 1 114 ? 17.891 -14.391 -0.612 1 97.62 114 HIS A N 1
ATOM 877 C CA . HIS A 1 114 ? 18.906 -15.422 -0.468 1 97.62 114 HIS A CA 1
ATOM 878 C C . HIS A 1 114 ? 18.641 -16.594 -1.393 1 97.62 114 HIS A C 1
ATOM 880 O O . HIS A 1 114 ? 19.547 -17.094 -2.064 1 97.62 114 HIS A O 1
ATOM 886 N N . LYS A 1 115 ? 17.406 -17.062 -1.406 1 96.38 115 LYS A N 1
ATOM 887 C CA . LYS A 1 115 ? 17.016 -18.156 -2.279 1 96.38 115 LYS A CA 1
ATOM 888 C C . LYS A 1 115 ? 17.25 -17.812 -3.746 1 96.38 115 LYS A C 1
ATOM 890 O O . LYS A 1 115 ? 17.703 -18.656 -4.527 1 96.38 115 LYS A O 1
ATOM 895 N N . ARG A 1 116 ? 16.969 -16.641 -4.109 1 94.69 116 ARG A N 1
ATOM 896 C CA . ARG A 1 116 ? 17.141 -16.188 -5.488 1 94.69 116 ARG A CA 1
ATOM 897 C C . ARG A 1 116 ? 18.609 -16.141 -5.875 1 94.69 116 ARG A C 1
ATOM 899 O O . ARG A 1 116 ? 18.984 -16.5 -6.992 1 94.69 116 ARG A O 1
ATOM 906 N N . LYS A 1 117 ? 19.422 -15.617 -5.016 1 93.88 117 LYS A N 1
ATOM 907 C CA . LYS A 1 117 ? 20.859 -15.555 -5.266 1 93.88 117 LYS A CA 1
ATOM 908 C C . LYS A 1 117 ? 21.453 -16.953 -5.41 1 93.88 117 LYS A C 1
ATOM 910 O O . LYS A 1 117 ? 22.312 -17.188 -6.262 1 93.88 117 LYS A O 1
ATOM 915 N N . LYS A 1 118 ? 21.016 -17.844 -4.598 1 93.56 118 LYS A N 1
ATOM 916 C CA . LYS A 1 118 ? 21.469 -19.219 -4.668 1 93.56 118 LYS A CA 1
ATOM 917 C C . LYS A 1 118 ? 21.094 -19.859 -5.996 1 93.56 118 LYS A C 1
ATOM 919 O O . LYS A 1 118 ? 21.891 -20.594 -6.598 1 93.56 118 LYS A O 1
ATOM 924 N N . ALA A 1 119 ? 19.891 -19.578 -6.395 1 90.88 119 ALA A N 1
ATOM 925 C CA . ALA A 1 119 ? 19.406 -20.125 -7.656 1 90.88 119 ALA A CA 1
ATOM 926 C C . ALA A 1 119 ? 20.188 -19.562 -8.836 1 90.88 119 ALA A C 1
ATOM 928 O O . ALA A 1 119 ? 20.469 -20.281 -9.797 1 90.88 119 ALA A O 1
ATOM 929 N N . ALA A 1 120 ? 20.594 -18.344 -8.75 1 88.75 120 ALA A N 1
ATOM 930 C CA . ALA A 1 120 ? 21.344 -17.688 -9.812 1 88.75 120 ALA A CA 1
ATOM 931 C C . ALA A 1 120 ? 22.766 -18.25 -9.898 1 88.75 120 ALA A C 1
ATOM 933 O O . ALA A 1 120 ? 23.312 -18.406 -10.992 1 88.75 120 ALA A O 1
ATOM 934 N N . ARG A 1 121 ? 23.328 -18.516 -8.727 1 89.44 121 ARG A N 1
ATOM 935 C CA . ARG A 1 121 ? 24.672 -19.078 -8.664 1 89.44 121 ARG A CA 1
ATOM 936 C C . ARG A 1 121 ? 24.688 -20.5 -9.227 1 89.44 121 ARG A C 1
ATOM 938 O O . ARG A 1 121 ? 25.641 -20.891 -9.906 1 89.44 121 ARG A O 1
ATOM 945 N N . ALA A 1 122 ? 23.641 -21.203 -8.938 1 89.5 122 ALA A N 1
ATOM 946 C CA . ALA A 1 122 ? 23.547 -22.594 -9.391 1 89.5 122 ALA A CA 1
ATOM 947 C C . ALA A 1 122 ? 23.344 -22.672 -10.898 1 89.5 122 ALA A C 1
ATOM 949 O O . ALA A 1 122 ? 23.719 -23.641 -11.539 1 89.5 122 ALA A O 1
ATOM 950 N N . ALA A 1 123 ? 22.703 -21.641 -11.469 1 85.81 123 ALA A N 1
ATOM 951 C CA . ALA A 1 123 ? 22.406 -21.609 -12.898 1 85.81 123 ALA A CA 1
ATOM 952 C C . ALA A 1 123 ? 23.578 -21.062 -13.695 1 85.81 123 ALA A C 1
ATOM 954 O O . ALA A 1 123 ? 23.625 -21.188 -14.922 1 85.81 123 ALA A O 1
ATOM 955 N N . ALA A 1 124 ? 24.578 -20.344 -13.07 1 80.81 124 ALA A N 1
ATOM 956 C CA . ALA A 1 124 ? 25.75 -19.781 -13.734 1 80.81 124 ALA A CA 1
ATOM 957 C C . ALA A 1 124 ? 26.656 -20.875 -14.273 1 80.81 124 ALA A C 1
ATOM 959 O O . ALA A 1 124 ? 26.891 -21.891 -13.609 1 80.81 124 ALA A O 1
ATOM 960 N N . PRO A 1 125 ? 26.875 -20.859 -15.594 1 75.62 125 PRO A N 1
ATOM 961 C CA . PRO A 1 125 ? 27.75 -21.875 -16.172 1 75.62 125 PRO A CA 1
ATOM 962 C C . PRO A 1 125 ? 29.125 -21.906 -15.516 1 75.62 125 PRO A C 1
ATOM 964 O O . PRO A 1 125 ? 29.594 -20.875 -14.992 1 75.62 125 PRO A O 1
ATOM 967 N N . ASP A 1 126 ? 29.672 -23.062 -15.195 1 62.03 126 ASP A N 1
ATOM 968 C CA . ASP A 1 126 ? 31.047 -23.234 -14.695 1 62.03 126 ASP A CA 1
ATOM 969 C C . ASP A 1 126 ? 32.031 -22.484 -15.57 1 62.03 126 ASP A C 1
ATOM 971 O O . ASP A 1 126 ? 32.188 -22.781 -16.75 1 62.03 126 ASP A O 1
ATOM 975 N N . ALA A 1 127 ? 32.281 -21.266 -15.438 1 55.53 127 ALA A N 1
ATOM 976 C CA . ALA A 1 127 ? 33.344 -20.609 -16.203 1 55.53 127 ALA A CA 1
ATOM 977 C C . ALA A 1 127 ? 34.625 -21.406 -16.141 1 55.53 127 ALA A C 1
ATOM 979 O O . ALA A 1 127 ? 35.531 -21.219 -16.953 1 55.53 127 ALA A O 1
ATOM 980 N N . GLU A 1 128 ? 34.875 -21.844 -14.922 1 47.72 128 GLU A N 1
ATOM 981 C CA . GLU A 1 128 ? 36.25 -22.359 -14.844 1 47.72 128 GLU A CA 1
ATOM 982 C C . GLU A 1 128 ? 36.375 -23.703 -15.547 1 47.72 128 GLU A C 1
ATOM 984 O O . GLU A 1 128 ? 37.438 -24.312 -15.523 1 47.72 128 GLU A O 1
ATOM 989 N N . ALA A 1 129 ? 35.438 -24.422 -15.953 1 49.66 129 ALA A N 1
ATOM 990 C CA . ALA A 1 129 ? 35.938 -25.719 -16.391 1 49.66 129 ALA A CA 1
ATOM 991 C C . ALA A 1 129 ? 36.75 -25.578 -17.688 1 49.66 129 ALA A C 1
ATOM 993 O O . ALA A 1 129 ? 37.188 -26.578 -18.25 1 49.66 129 ALA A O 1
ATOM 994 N N . THR A 1 130 ? 36.844 -24.234 -18.281 1 38.75 130 THR A N 1
ATOM 995 C CA . THR A 1 130 ? 37.906 -24.297 -19.266 1 38.75 130 THR A CA 1
ATOM 996 C C . THR A 1 130 ? 39.25 -23.938 -18.625 1 38.75 130 THR A C 1
ATOM 998 O O . THR A 1 130 ? 39.312 -23.047 -17.766 1 38.75 130 THR A O 1
ATOM 1001 N N . MET B 1 1 ? 22.047 27.234 16.672 1 40.25 1 MET B N 1
ATOM 1002 C CA . MET B 1 1 ? 21.984 26.875 15.258 1 40.25 1 MET B CA 1
ATOM 1003 C C . MET B 1 1 ? 20.688 26.156 14.938 1 40.25 1 MET B C 1
ATOM 1005 O O . MET B 1 1 ? 20.328 25.188 15.609 1 40.25 1 MET B O 1
ATOM 1009 N N . LYS B 1 2 ? 19.531 26.578 14.57 1 49.62 2 LYS B N 1
ATOM 1010 C CA . LYS B 1 2 ? 18.141 26.141 14.414 1 49.62 2 LYS B CA 1
ATOM 1011 C C . LYS B 1 2 ? 18.078 24.766 13.742 1 49.62 2 LYS B C 1
ATOM 1013 O O . LYS B 1 2 ? 18.828 24.5 12.797 1 49.62 2 LYS B O 1
ATOM 1018 N N . ASN B 1 3 ? 17.703 23.516 14.547 1 66.94 3 ASN B N 1
ATOM 1019 C CA . ASN B 1 3 ? 17.891 22.078 14.383 1 66.94 3 ASN B CA 1
ATOM 1020 C C . ASN B 1 3 ? 17.438 21.609 13 1 66.94 3 ASN B C 1
ATOM 1022 O O . ASN B 1 3 ? 16.234 21.625 12.695 1 66.94 3 ASN B O 1
ATOM 1026 N N . ASP B 1 4 ? 18.359 21.672 12.109 1 90.81 4 ASP B N 1
ATOM 1027 C CA . ASP B 1 4 ? 18.312 21.266 10.703 1 90.81 4 ASP B CA 1
ATOM 1028 C C . ASP B 1 4 ? 17.406 20.062 10.508 1 90.81 4 ASP B C 1
ATOM 1030 O O . ASP B 1 4 ? 16.594 20.031 9.586 1 90.81 4 ASP B O 1
ATOM 1034 N N . THR B 1 5 ? 17.5 19.359 11.547 1 97 5 THR B N 1
ATOM 1035 C CA . THR B 1 5 ? 16.688 18.156 11.445 1 97 5 THR B CA 1
ATOM 1036 C C . THR B 1 5 ? 15.203 18.484 11.57 1 97 5 THR B C 1
ATOM 1038 O O . THR B 1 5 ? 14.383 17.984 10.812 1 97 5 THR B O 1
ATOM 1041 N N . ARG B 1 6 ? 14.891 19.406 12.602 1 97.31 6 ARG B N 1
ATOM 1042 C CA . ARG B 1 6 ? 13.516 19.844 12.789 1 97.31 6 ARG B CA 1
ATOM 1043 C C . ARG B 1 6 ? 12.984 20.531 11.531 1 97.31 6 ARG B C 1
ATOM 1045 O O . ARG B 1 6 ? 11.852 20.281 11.117 1 97.31 6 ARG B O 1
ATOM 1052 N N . THR B 1 7 ? 13.766 21.391 11 1 96.81 7 THR B N 1
ATOM 1053 C CA . THR B 1 7 ? 13.383 22.094 9.781 1 96.81 7 THR B CA 1
ATOM 1054 C C . THR B 1 7 ? 13.125 21.109 8.641 1 96.81 7 THR B C 1
ATOM 1056 O O . THR B 1 7 ? 12.133 21.25 7.922 1 96.81 7 THR B O 1
ATOM 1059 N N . ARG B 1 8 ? 13.93 20.141 8.508 1 97.62 8 ARG B N 1
ATOM 1060 C CA . ARG B 1 8 ? 13.766 19.125 7.465 1 97.62 8 ARG B CA 1
ATOM 1061 C C . ARG B 1 8 ? 12.508 18.297 7.703 1 97.62 8 ARG B C 1
ATOM 1063 O O . ARG B 1 8 ? 11.805 17.938 6.754 1 97.62 8 ARG B O 1
ATOM 1070 N N . GLY B 1 9 ? 12.297 18 8.984 1 98.06 9 GLY B N 1
ATOM 1071 C CA . GLY B 1 9 ? 11.109 17.234 9.328 1 98.06 9 GLY B CA 1
ATOM 1072 C C . GLY B 1 9 ? 9.82 17.969 9.008 1 98.06 9 GLY B C 1
ATOM 1073 O O . GLY B 1 9 ? 8.906 17.391 8.414 1 98.06 9 GLY B O 1
ATOM 1074 N N . LEU B 1 10 ? 9.812 19.203 9.398 1 97.81 10 LEU B N 1
ATOM 1075 C CA . LEU B 1 10 ? 8.633 20.016 9.117 1 97.81 10 LEU B CA 1
ATOM 1076 C C . LEU B 1 10 ? 8.438 20.188 7.617 1 97.81 10 LEU B C 1
ATOM 1078 O O . LEU B 1 10 ? 7.309 20.172 7.129 1 97.81 10 LEU B O 1
ATOM 1082 N N . ALA B 1 11 ? 9.461 20.391 6.895 1 97.75 11 ALA B N 1
ATOM 1083 C CA . ALA B 1 11 ? 9.383 20.531 5.441 1 97.75 11 ALA B CA 1
ATOM 1084 C C . ALA B 1 11 ? 8.82 19.25 4.801 1 97.75 11 ALA B C 1
ATOM 1086 O O . ALA B 1 11 ? 8.008 19.328 3.879 1 97.75 11 ALA B O 1
ATOM 1087 N N . MET B 1 12 ? 9.281 18.141 5.305 1 98.19 12 MET B N 1
ATOM 1088 C CA . MET B 1 12 ? 8.781 16.875 4.773 1 98.19 12 MET B CA 1
ATOM 1089 C C . MET B 1 12 ? 7.316 16.672 5.141 1 98.19 12 MET B C 1
ATOM 1091 O O . MET B 1 12 ? 6.527 16.188 4.324 1 98.19 12 MET B O 1
ATOM 1095 N N . MET B 1 13 ? 6.945 17.031 6.332 1 98.12 13 MET B N 1
ATOM 1096 C CA . MET B 1 13 ? 5.539 16.969 6.715 1 98.12 13 MET B CA 1
ATOM 1097 C C . MET B 1 13 ? 4.68 17.812 5.777 1 98.12 13 MET B C 1
ATOM 1099 O O . MET B 1 13 ? 3.613 17.375 5.344 1 98.12 13 MET B O 1
ATOM 1103 N N . GLU B 1 14 ? 5.145 18.953 5.5 1 97.69 14 GLU B N 1
ATOM 1104 C CA . GLU B 1 14 ? 4.414 19.828 4.586 1 97.69 14 GLU B CA 1
ATOM 1105 C C . GLU B 1 14 ? 4.293 19.203 3.199 1 97.69 14 GLU B C 1
ATOM 1107 O O . GLU B 1 14 ? 3.24 19.281 2.564 1 97.69 14 GLU B O 1
ATOM 1112 N N . LYS B 1 15 ? 5.344 18.594 2.801 1 97.69 15 LYS B N 1
ATOM 1113 C CA . LYS B 1 15 ? 5.344 17.938 1.495 1 97.69 15 LYS B CA 1
ATOM 1114 C C . LYS B 1 15 ? 4.359 16.781 1.463 1 97.69 15 LYS B C 1
ATOM 1116 O O . LYS B 1 15 ? 3.639 16.594 0.481 1 97.69 15 LYS B O 1
ATOM 1121 N N . VAL B 1 16 ? 4.289 16 2.5 1 98.06 16 VAL B N 1
ATOM 1122 C CA . VAL B 1 16 ? 3.457 14.797 2.568 1 98.06 16 VAL B CA 1
ATOM 1123 C C . VAL B 1 16 ? 1.993 15.195 2.748 1 98.06 16 VAL B C 1
ATOM 1125 O O . VAL B 1 16 ? 1.105 14.633 2.105 1 98.06 16 VAL B O 1
ATOM 1128 N N . TYR B 1 17 ? 1.719 16.203 3.498 1 96.88 17 TYR B N 1
ATOM 1129 C CA . TYR B 1 17 ? 0.341 16.531 3.844 1 96.88 17 TYR B CA 1
ATOM 1130 C C . TYR B 1 17 ? -0.203 17.625 2.928 1 96.88 17 TYR B C 1
ATOM 1132 O O . TYR B 1 17 ? -1.418 17.75 2.758 1 96.88 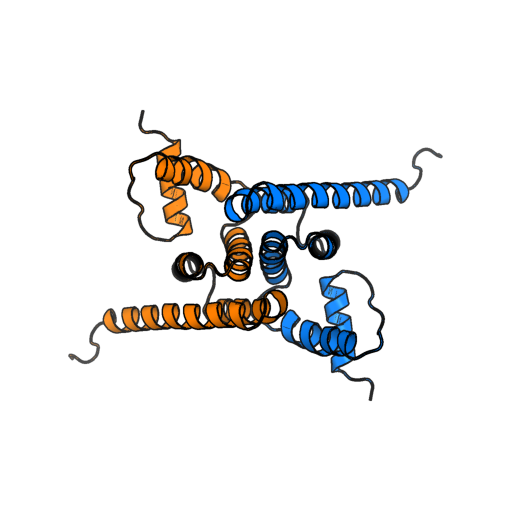17 TYR B O 1
ATOM 1140 N N . GLY B 1 18 ? 0.67 18.5 2.41 1 93.31 18 GLY B N 1
ATOM 1141 C CA . GLY B 1 18 ? 0.253 19.531 1.46 1 93.31 18 GLY B CA 1
ATOM 1142 C C . GLY B 1 18 ? -0.183 20.812 2.123 1 93.31 18 GLY B C 1
ATOM 1143 O O . GLY B 1 18 ? -0.864 21.641 1.507 1 93.31 18 GLY B O 1
ATOM 1144 N N . PHE B 1 19 ? 0.009 20.938 3.377 1 90.62 19 PHE B N 1
ATOM 1145 C CA . PHE B 1 19 ? -0.284 22.188 4.051 1 90.62 19 PHE B CA 1
ATOM 1146 C C . PHE B 1 19 ? 0.831 22.562 5.023 1 90.62 19 PHE B C 1
ATOM 1148 O O . PHE B 1 19 ? 1.637 21.703 5.402 1 90.62 19 PHE B O 1
ATOM 1155 N N . GLU B 1 20 ? 0.808 23.781 5.379 1 91.56 20 GLU B N 1
ATOM 1156 C CA . GLU B 1 20 ? 1.868 24.297 6.242 1 91.56 20 GLU B CA 1
ATOM 1157 C C . GLU B 1 20 ? 1.78 23.688 7.641 1 91.56 20 GLU B C 1
ATOM 1159 O O . GLU B 1 20 ? 0.702 23.641 8.234 1 91.56 20 GLU B O 1
ATOM 1164 N N . MET B 1 21 ? 2.996 23.234 8.109 1 92.31 21 MET B N 1
ATOM 1165 C CA . MET B 1 21 ? 3.08 22.625 9.438 1 92.31 21 MET B CA 1
ATOM 1166 C C . MET B 1 21 ? 3.783 23.562 10.414 1 92.31 21 MET B C 1
ATOM 1168 O O . MET B 1 21 ? 4.832 24.125 10.102 1 92.31 21 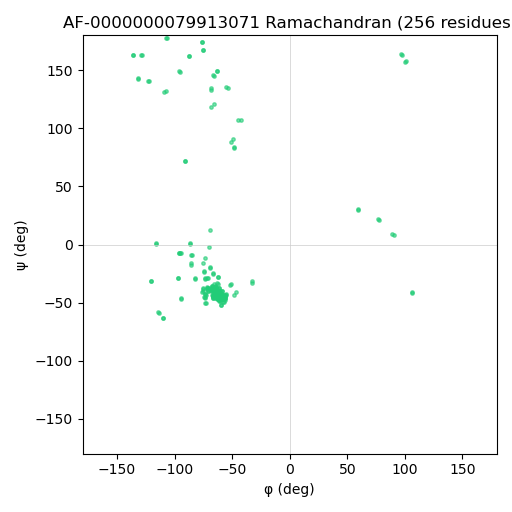MET B O 1
ATOM 1172 N N . GLN B 1 22 ? 3.145 23.703 11.547 1 93.31 22 GLN B N 1
ATOM 1173 C CA . GLN B 1 22 ? 3.789 24.453 12.617 1 93.31 22 GLN B CA 1
ATOM 1174 C C . GLN B 1 22 ? 4.512 23.531 13.586 1 93.31 22 GLN B C 1
ATOM 1176 O O . GLN B 1 22 ? 4.066 22.406 13.812 1 93.31 22 GLN B O 1
ATOM 1181 N N . ASP B 1 23 ? 5.539 24.062 14.109 1 94.56 23 ASP B N 1
ATOM 1182 C CA . ASP B 1 23 ? 6.25 23.297 15.133 1 94.56 23 ASP B CA 1
ATOM 1183 C C . ASP B 1 23 ? 5.387 23.109 16.375 1 94.56 23 ASP B C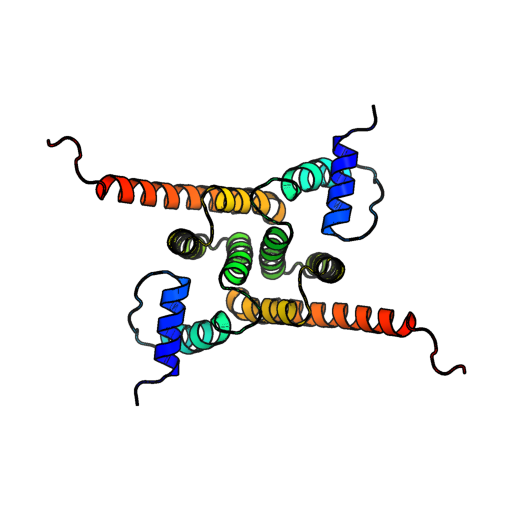 1
ATOM 1185 O O . ASP B 1 23 ? 4.551 23.953 16.688 1 94.56 23 ASP B O 1
ATOM 1189 N N . GLY B 1 24 ? 5.586 21.891 17 1 93.69 24 GLY B N 1
ATOM 1190 C CA . GLY B 1 24 ? 4.816 21.562 18.188 1 93.69 24 GLY B CA 1
ATOM 1191 C C . GLY B 1 24 ? 5.676 21.109 19.359 1 93.69 24 GLY B C 1
ATOM 1192 O O . GLY B 1 24 ? 6.828 20.703 19.156 1 93.69 24 GLY B O 1
ATOM 1193 N N . PRO B 1 25 ? 5.133 21.141 20.438 1 93.69 25 PRO B N 1
ATOM 1194 C CA . PRO B 1 25 ? 5.879 20.734 21.625 1 93.69 25 PRO B CA 1
ATOM 1195 C C . PRO B 1 25 ? 5.801 19.234 21.906 1 93.69 25 PRO B C 1
ATOM 1197 O O . PRO B 1 25 ? 4.961 18.547 21.312 1 93.69 25 PRO B O 1
ATOM 1200 N N . GLY B 1 26 ? 6.801 18.734 22.781 1 97.06 26 GLY B N 1
ATOM 1201 C CA . GLY B 1 26 ? 6.703 17.375 23.328 1 97.06 26 GLY B CA 1
ATOM 1202 C C . GLY B 1 26 ? 7.52 16.359 22.547 1 97.06 26 GLY B C 1
ATOM 1203 O O . GLY B 1 26 ? 7.855 16.594 21.391 1 97.06 26 GLY B O 1
ATOM 1204 N N . ALA B 1 27 ? 7.727 15.258 23.203 1 97.81 27 ALA B N 1
ATOM 1205 C CA . ALA B 1 27 ? 8.578 14.211 22.656 1 97.81 27 ALA B CA 1
ATOM 1206 C C . ALA B 1 27 ? 7.906 13.523 21.469 1 97.81 27 ALA B C 1
ATOM 1208 O O . ALA B 1 27 ? 8.578 13.125 20.516 1 97.81 27 ALA B O 1
ATOM 1209 N N . HIS B 1 28 ? 6.625 13.383 21.641 1 98 28 HIS B N 1
ATOM 1210 C CA . HIS B 1 28 ? 5.906 12.711 20.547 1 98 28 HIS B CA 1
ATOM 1211 C C . HIS B 1 28 ? 6.035 13.492 19.25 1 98 28 HIS B C 1
ATOM 1213 O O . HIS B 1 28 ? 6.352 12.914 18.203 1 98 28 HIS B O 1
ATOM 1219 N N . PHE B 1 29 ? 5.789 14.758 19.297 1 97.62 29 PHE B N 1
ATOM 1220 C CA . PHE B 1 29 ? 5.93 15.578 18.094 1 97.62 29 PHE B CA 1
ATOM 1221 C C . PHE B 1 29 ? 7.375 15.586 17.609 1 97.62 29 PHE B C 1
ATOM 1223 O O . PHE B 1 29 ? 7.629 15.508 16.406 1 97.62 29 PHE B O 1
ATOM 1230 N N . ALA B 1 30 ? 8.234 15.648 18.531 1 97.62 30 ALA B N 1
ATOM 1231 C CA . ALA B 1 30 ? 9.656 15.688 18.172 1 97.62 30 ALA B CA 1
ATOM 1232 C C . ALA B 1 30 ? 10.062 14.43 17.406 1 97.62 30 ALA B C 1
ATOM 1234 O O . ALA B 1 30 ? 10.734 14.516 16.375 1 97.62 30 ALA B O 1
ATOM 1235 N N . VAL B 1 31 ? 9.68 13.312 17.891 1 98.38 31 VAL B N 1
ATOM 1236 C CA . VAL B 1 31 ? 10.039 12.07 17.219 1 98.38 31 VAL B CA 1
ATOM 1237 C C . VAL B 1 31 ? 9.328 11.977 15.875 1 98.38 31 VAL B C 1
ATOM 1239 O O . VAL B 1 31 ? 9.891 11.477 14.898 1 98.38 31 VAL B O 1
ATOM 1242 N N . THR B 1 32 ? 8.07 12.438 15.859 1 98.25 32 THR B N 1
ATOM 1243 C CA . THR B 1 32 ? 7.32 12.422 14.609 1 98.25 32 THR B CA 1
ATOM 1244 C C . THR B 1 32 ? 8.023 13.258 13.547 1 98.25 32 THR B C 1
ATOM 1246 O O . THR B 1 32 ? 8.312 12.766 12.453 1 98.25 32 THR B O 1
ATOM 1249 N N . ALA B 1 33 ? 8.344 14.469 13.883 1 98.06 33 ALA B N 1
ATOM 1250 C CA . ALA B 1 33 ? 8.938 15.375 12.906 1 98.06 33 ALA B CA 1
ATOM 1251 C C . ALA B 1 33 ? 10.391 15 12.633 1 98.06 33 ALA B C 1
ATOM 1253 O O . ALA B 1 33 ? 10.789 14.852 11.477 1 98.06 33 ALA B O 1
ATOM 1254 N N . ASP B 1 34 ? 11.133 14.742 13.609 1 98.19 34 ASP B N 1
ATOM 1255 C CA . ASP B 1 34 ? 12.586 14.641 13.508 1 98.19 34 ASP B CA 1
ATOM 1256 C C . ASP B 1 34 ? 13.008 13.266 13 1 98.19 34 ASP B C 1
ATOM 1258 O O . ASP B 1 34 ? 14.055 13.125 12.367 1 98.19 34 ASP B O 1
ATOM 1262 N N . HIS B 1 35 ? 12.219 12.297 13.297 1 98.69 35 HIS B N 1
ATOM 1263 C CA . HIS B 1 35 ? 12.578 10.953 12.875 1 98.69 35 HIS B CA 1
ATOM 1264 C C . HIS B 1 35 ? 11.656 10.453 11.766 1 98.69 35 HIS B C 1
ATOM 1266 O O . HIS B 1 35 ? 12.109 10.195 10.648 1 98.69 35 HIS B O 1
ATOM 1272 N N . LEU B 1 36 ? 10.398 10.328 12.078 1 98.75 36 LEU B N 1
ATOM 1273 C CA . LEU B 1 36 ? 9.484 9.719 11.117 1 98.75 36 LEU B CA 1
ATOM 1274 C C . LEU B 1 36 ? 9.508 10.461 9.789 1 98.75 36 LEU B C 1
ATOM 1276 O O . LEU B 1 36 ? 9.609 9.844 8.727 1 98.75 36 LEU B O 1
ATOM 1280 N N . PHE B 1 37 ? 9.492 11.773 9.906 1 98.62 37 PHE B N 1
ATOM 1281 C CA . PHE B 1 37 ? 9.398 12.516 8.648 1 98.62 37 PHE B CA 1
ATOM 1282 C C . PHE B 1 37 ? 10.781 12.914 8.148 1 98.62 37 PHE B C 1
ATOM 1284 O O . PHE B 1 37 ? 11.133 12.664 6.996 1 98.62 37 PHE B O 1
ATOM 1291 N N . ALA B 1 38 ? 11.648 13.438 8.961 1 98.44 38 ALA B N 1
ATOM 1292 C CA . ALA B 1 38 ? 12.953 13.938 8.531 1 98.44 38 ALA B CA 1
ATOM 1293 C C . ALA B 1 38 ? 13.844 12.797 8.047 1 98.44 38 ALA B C 1
ATOM 1295 O O . ALA B 1 38 ? 14.727 13.008 7.215 1 98.44 38 ALA B O 1
ATOM 1296 N N . ASP B 1 39 ? 13.555 11.625 8.539 1 98.44 39 ASP B N 1
ATOM 1297 C CA . ASP B 1 39 ? 14.406 10.492 8.188 1 98.44 39 ASP B CA 1
ATOM 1298 C C . ASP B 1 39 ? 13.633 9.461 7.359 1 98.44 39 ASP B C 1
ATOM 1300 O O . ASP B 1 39 ? 13.938 9.258 6.184 1 98.44 39 ASP B O 1
ATOM 1304 N N . ILE B 1 40 ? 12.594 8.938 7.836 1 98.88 40 ILE B N 1
ATOM 1305 C CA . ILE B 1 40 ? 11.945 7.77 7.25 1 98.88 40 ILE B CA 1
ATOM 1306 C C . ILE B 1 40 ? 11.227 8.172 5.965 1 98.88 40 ILE B C 1
ATOM 1308 O O . ILE B 1 40 ? 11.422 7.555 4.914 1 98.88 40 ILE B O 1
ATOM 1312 N N . TRP B 1 41 ? 10.461 9.164 6.02 1 98.75 41 TRP B N 1
ATOM 1313 C CA . TRP B 1 41 ? 9.742 9.609 4.828 1 98.75 41 TRP B CA 1
ATOM 1314 C C . TRP B 1 41 ? 10.703 10.211 3.805 1 98.75 41 TRP B C 1
ATOM 1316 O O . TRP B 1 41 ? 10.375 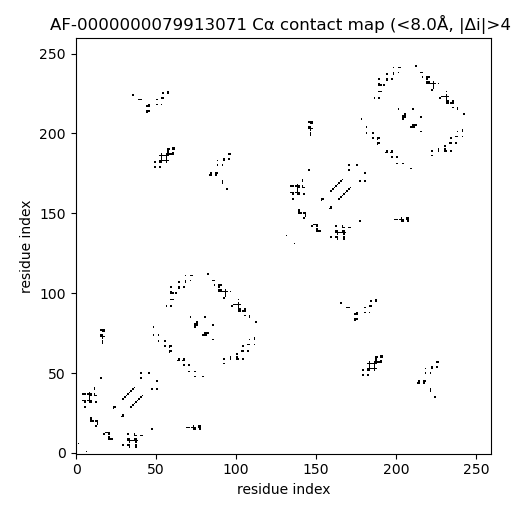10.297 2.617 1 98.75 41 TRP B O 1
ATOM 1326 N N . ALA B 1 42 ? 11.867 10.617 4.227 1 98.31 42 ALA B N 1
ATOM 1327 C CA . ALA B 1 42 ? 12.812 11.312 3.361 1 98.31 42 ALA B CA 1
ATOM 1328 C C . ALA B 1 42 ? 13.812 10.336 2.75 1 98.31 42 ALA B C 1
ATOM 1330 O O . ALA B 1 42 ? 14.625 10.719 1.899 1 98.31 42 ALA B O 1
ATOM 1331 N N . ARG B 1 43 ? 13.797 9.125 3.156 1 98.44 43 ARG B N 1
ATOM 1332 C CA . ARG B 1 43 ? 14.75 8.148 2.631 1 98.44 43 ARG B CA 1
ATOM 1333 C C . ARG B 1 43 ? 14.539 7.93 1.137 1 98.44 43 ARG B C 1
ATOM 1335 O O . ARG B 1 43 ? 13.406 7.973 0.651 1 98.44 43 ARG B O 1
ATOM 1342 N N . PRO B 1 44 ? 15.656 7.621 0.494 1 97.94 44 PRO B N 1
ATOM 1343 C CA . PRO B 1 44 ? 15.516 7.344 -0.938 1 97.94 44 PRO B CA 1
ATOM 1344 C C . PRO B 1 44 ? 14.922 5.965 -1.219 1 97.94 44 PRO B C 1
ATOM 1346 O O . PRO B 1 44 ? 14.664 5.199 -0.287 1 97.94 44 PRO B O 1
ATOM 1349 N N . GLY B 1 45 ? 14.633 5.617 -2.451 1 98.06 45 GLY B N 1
ATOM 1350 C CA . GLY B 1 45 ? 14.211 4.285 -2.848 1 98.06 45 GLY B CA 1
ATOM 1351 C C . GLY B 1 45 ? 12.734 4.199 -3.182 1 98.06 45 GLY B C 1
ATOM 1352 O O . GLY B 1 45 ? 12.344 3.482 -4.105 1 98.06 45 GLY B O 1
ATOM 1353 N N . LEU B 1 46 ? 11.938 4.898 -2.342 1 98.56 46 LEU B N 1
ATOM 1354 C CA . LEU B 1 46 ? 10.492 4.93 -2.578 1 98.56 46 LEU B CA 1
ATOM 1355 C C . LEU B 1 46 ? 10 6.367 -2.711 1 98.56 46 LEU B C 1
ATOM 1357 O O . LEU B 1 46 ? 10.453 7.254 -1.985 1 98.56 46 LEU B O 1
ATOM 1361 N N . SER B 1 47 ? 9.078 6.574 -3.625 1 98.25 47 SER B N 1
ATOM 1362 C CA . SER B 1 47 ? 8.438 7.879 -3.744 1 98.25 47 SER B CA 1
ATOM 1363 C C . SER B 1 47 ? 7.43 8.102 -2.623 1 98.25 47 SER B C 1
ATOM 1365 O O . SER B 1 47 ? 7.066 7.164 -1.909 1 98.25 47 SER B O 1
ATOM 1367 N N . ILE B 1 48 ? 7 9.289 -2.486 1 98.12 48 ILE B N 1
ATOM 1368 C CA . ILE B 1 48 ? 5.945 9.602 -1.531 1 98.12 48 ILE B CA 1
ATOM 1369 C C . ILE B 1 48 ? 4.672 8.844 -1.903 1 98.12 48 ILE B C 1
ATOM 1371 O O . ILE B 1 48 ? 3.967 8.336 -1.028 1 98.12 48 ILE B O 1
ATOM 1375 N N . ARG B 1 49 ? 4.422 8.719 -3.227 1 98.44 49 ARG B N 1
ATOM 1376 C CA . ARG B 1 49 ? 3.244 7.988 -3.682 1 98.44 49 ARG B CA 1
ATOM 1377 C C . ARG B 1 49 ? 3.344 6.512 -3.312 1 98.44 49 ARG B C 1
ATOM 1379 O O . ARG B 1 49 ? 2.352 5.902 -2.906 1 98.44 49 ARG B O 1
ATOM 1386 N N . ASP B 1 50 ? 4.523 5.926 -3.439 1 98.56 50 ASP B N 1
ATOM 1387 C CA . ASP B 1 50 ? 4.719 4.539 -3.029 1 98.56 50 ASP B CA 1
ATOM 1388 C C . ASP B 1 50 ? 4.367 4.348 -1.556 1 98.56 50 ASP B C 1
ATOM 1390 O O . ASP B 1 50 ? 3.633 3.424 -1.203 1 98.56 50 ASP B O 1
ATOM 1394 N N . ARG B 1 51 ? 4.922 5.23 -0.778 1 98.88 51 ARG B N 1
ATOM 1395 C CA . ARG B 1 51 ? 4.711 5.16 0.664 1 98.88 51 ARG B CA 1
ATOM 1396 C C . ARG B 1 51 ? 3.244 5.395 1.012 1 98.88 51 ARG B C 1
ATOM 1398 O O . ARG B 1 51 ? 2.707 4.758 1.92 1 98.88 51 ARG B O 1
ATOM 1405 N N . ARG B 1 52 ? 2.627 6.25 0.299 1 98.75 52 ARG B N 1
ATOM 1406 C CA . ARG B 1 52 ? 1.205 6.52 0.482 1 98.75 52 ARG B CA 1
ATOM 1407 C C . ARG B 1 52 ? 0.374 5.266 0.219 1 98.75 52 ARG B C 1
ATOM 1409 O O . ARG B 1 52 ? -0.529 4.941 0.992 1 98.75 52 ARG B O 1
ATOM 1416 N N . LEU B 1 53 ? 0.68 4.582 -0.841 1 98.88 53 LEU B N 1
ATOM 1417 C CA . LEU B 1 53 ? -0.058 3.371 -1.193 1 98.88 53 LEU B CA 1
ATOM 1418 C C . LEU B 1 53 ? 0.142 2.287 -0.141 1 98.88 53 LEU B C 1
ATOM 1420 O O . LEU B 1 53 ? -0.824 1.664 0.305 1 98.88 53 LEU B O 1
ATOM 1424 N N . LEU B 1 54 ? 1.388 2.074 0.311 1 98.94 54 LEU B N 1
ATOM 1425 C CA . LEU B 1 54 ? 1.677 1.128 1.383 1 98.94 54 LEU B CA 1
ATOM 1426 C C . LEU B 1 54 ? 0.875 1.464 2.635 1 98.94 54 LEU B C 1
ATOM 1428 O O . LEU B 1 54 ? 0.259 0.583 3.238 1 98.94 54 LEU B O 1
ATOM 1432 N N . LEU B 1 55 ? 0.887 2.711 2.957 1 98.88 55 LEU B N 1
ATOM 1433 C CA . LEU B 1 55 ? 0.254 3.197 4.18 1 98.88 55 LEU B CA 1
ATOM 1434 C C . LEU B 1 55 ? -1.259 3.018 4.117 1 98.88 55 LEU B C 1
ATOM 1436 O O . LEU B 1 55 ? -1.873 2.555 5.082 1 98.88 55 LEU B O 1
ATOM 1440 N N . LEU B 1 56 ? -1.853 3.316 2.984 1 98.94 56 LEU B N 1
ATOM 1441 C CA . LEU B 1 56 ? -3.297 3.166 2.844 1 98.94 56 LEU B CA 1
ATOM 1442 C C . LEU B 1 56 ? -3.705 1.701 2.967 1 98.94 56 LEU B C 1
ATOM 1444 O O . LEU B 1 56 ? -4.742 1.388 3.555 1 98.94 56 LEU B O 1
ATOM 1448 N N . GLY B 1 57 ? -2.918 0.808 2.385 1 98.94 57 GLY B N 1
ATOM 1449 C CA . GLY B 1 57 ? -3.182 -0.607 2.59 1 98.94 57 GLY B CA 1
ATOM 1450 C C . GLY B 1 57 ? -3.15 -1.016 4.051 1 98.94 57 GLY B C 1
ATOM 1451 O O . GLY B 1 57 ? -4.074 -1.673 4.539 1 98.94 57 GLY B O 1
ATOM 1452 N N . ALA B 1 58 ? -2.143 -0.585 4.773 1 98.94 58 ALA B N 1
ATOM 1453 C CA . ALA B 1 58 ? -1.954 -0.947 6.176 1 98.94 58 ALA B CA 1
ATOM 1454 C C . ALA B 1 58 ? -3.057 -0.353 7.047 1 98.94 58 ALA B C 1
ATOM 1456 O O . ALA B 1 58 ? -3.629 -1.046 7.891 1 98.94 58 ALA B O 1
ATOM 1457 N N . LEU B 1 59 ? -3.346 0.919 6.82 1 98.88 59 LEU B N 1
ATOM 1458 C CA . LEU B 1 59 ? -4.348 1.608 7.625 1 98.88 59 LEU B CA 1
ATOM 1459 C C . LEU B 1 59 ? -5.719 0.971 7.449 1 98.88 59 LEU B C 1
ATOM 1461 O O . LEU B 1 59 ? -6.461 0.802 8.422 1 98.88 59 LEU B O 1
ATOM 1465 N N . THR B 1 60 ? -6.02 0.643 6.219 1 98.88 60 THR B N 1
ATOM 1466 C CA . THR B 1 60 ? -7.312 0.017 5.957 1 98.88 60 THR B CA 1
ATOM 1467 C C . THR B 1 60 ? -7.402 -1.345 6.641 1 98.88 60 THR B C 1
ATOM 1469 O O . THR B 1 60 ? -8.406 -1.66 7.277 1 98.88 60 THR B O 1
ATOM 1472 N N . ALA B 1 61 ? -6.348 -2.096 6.562 1 98.81 61 ALA B N 1
ATOM 1473 C CA . ALA B 1 61 ? -6.316 -3.418 7.18 1 98.81 61 ALA B CA 1
ATOM 1474 C C . ALA B 1 61 ? -6.48 -3.324 8.695 1 98.81 61 ALA B C 1
ATOM 1476 O O . ALA B 1 61 ? -7.051 -4.219 9.32 1 98.81 61 ALA B O 1
ATOM 1477 N N . G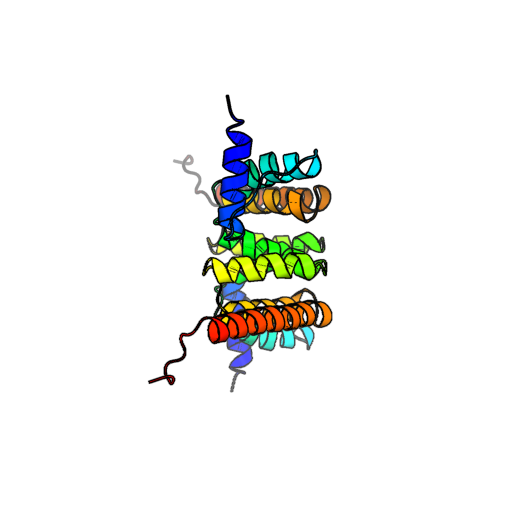LN B 1 62 ? -6.07 -2.217 9.258 1 98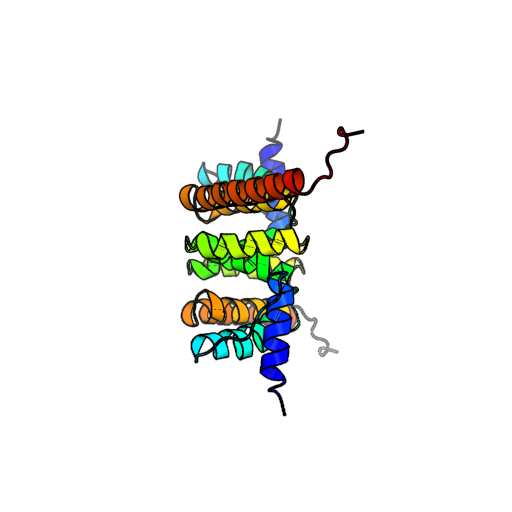.56 62 GLN B N 1
ATOM 1478 C CA . GLN B 1 62 ? -6.098 -2.049 10.703 1 98.56 62 GLN B CA 1
ATOM 1479 C C . GLN B 1 62 ? -7.363 -1.313 11.148 1 98.56 62 GLN B C 1
ATOM 1481 O O . GLN B 1 62 ? -7.594 -1.131 12.344 1 98.56 62 GLN B O 1
ATOM 1486 N N . GLY B 1 63 ? -8.148 -0.813 10.188 1 98.5 63 GLY B N 1
ATOM 1487 C CA . GLY B 1 63 ? -9.383 -0.116 10.492 1 98.5 63 GLY B CA 1
ATOM 1488 C C . GLY B 1 63 ? -9.164 1.3 10.992 1 98.5 63 GLY B C 1
ATOM 1489 O O . GLY B 1 63 ? -10.016 1.857 11.688 1 98.5 63 GLY B O 1
ATOM 1490 N N . LEU B 1 64 ? -8.047 1.864 10.695 1 98.31 64 LEU B N 1
ATOM 1491 C CA . LEU B 1 64 ? -7.711 3.215 11.141 1 98.31 64 LEU B CA 1
ATOM 1492 C C . LEU B 1 64 ? -8.156 4.25 10.109 1 98.31 64 LEU B C 1
ATOM 1494 O O . LEU B 1 64 ? -7.324 4.961 9.547 1 98.31 64 LEU B O 1
ATOM 1498 N N . VAL B 1 65 ? -9.438 4.461 9.992 1 98 65 VAL B N 1
ATOM 1499 C CA . VAL B 1 65 ? -10.055 5.242 8.922 1 98 65 VAL B CA 1
ATOM 1500 C C . VAL B 1 65 ? -9.789 6.73 9.148 1 98 65 VAL B C 1
ATOM 1502 O O . VAL B 1 65 ? -9.633 7.492 8.195 1 98 65 VAL B O 1
ATOM 1505 N N . ASP B 1 66 ? -9.633 7.164 10.398 1 97.31 66 ASP B N 1
ATOM 1506 C CA . ASP B 1 66 ? -9.383 8.57 10.68 1 97.31 66 ASP B CA 1
ATOM 1507 C C . ASP B 1 66 ? -8.016 9 10.141 1 97.31 66 ASP B C 1
ATOM 1509 O O . ASP B 1 66 ? -7.887 10.078 9.562 1 97.31 66 ASP B O 1
ATOM 1513 N N . VAL B 1 67 ? -7.043 8.148 10.383 1 97.5 67 VAL B N 1
ATOM 1514 C CA . VAL B 1 67 ? -5.711 8.445 9.852 1 97.5 67 VAL B CA 1
ATOM 1515 C C . VAL B 1 67 ? -5.727 8.352 8.328 1 97.5 67 VAL B C 1
ATOM 1517 O O . VAL B 1 67 ? -5.102 9.164 7.645 1 97.5 67 VAL B O 1
ATOM 1520 N N . ALA B 1 68 ? -6.504 7.402 7.773 1 98.62 68 ALA B N 1
ATOM 1521 C CA . ALA B 1 68 ? -6.633 7.27 6.324 1 98.62 68 ALA B CA 1
ATOM 1522 C C . ALA B 1 68 ? -7.25 8.523 5.715 1 98.62 68 ALA B C 1
ATOM 1524 O O . ALA B 1 68 ? -6.902 8.914 4.594 1 98.62 68 ALA B O 1
ATOM 1525 N N . GLU B 1 69 ? -8.141 9.125 6.469 1 98.56 69 GLU B N 1
ATOM 1526 C CA . GLU B 1 69 ? -8.797 10.336 5.969 1 98.56 69 GLU B CA 1
ATOM 1527 C C . GLU B 1 69 ? -7.785 11.453 5.75 1 98.56 69 GLU B C 1
ATOM 1529 O O . GLU B 1 69 ? -7.824 12.148 4.73 1 98.56 69 GLU B O 1
ATOM 1534 N N . ILE B 1 70 ? -6.91 11.625 6.688 1 97.31 70 ILE B N 1
ATOM 1535 C CA . ILE B 1 70 ? -5.852 12.625 6.57 1 97.31 70 ILE B CA 1
ATOM 1536 C C . ILE B 1 70 ? -4.992 12.312 5.344 1 97.31 70 ILE B C 1
ATOM 1538 O O . ILE B 1 70 ? -4.688 13.211 4.551 1 97.31 70 ILE B O 1
ATOM 1542 N N . GLN B 1 71 ? -4.68 11.102 5.16 1 98.31 71 GLN B N 1
ATOM 1543 C CA . GLN B 1 71 ? -3.791 10.68 4.086 1 98.31 71 GLN B CA 1
ATOM 1544 C C . GLN B 1 71 ? -4.477 10.805 2.727 1 98.31 71 GLN B C 1
ATOM 1546 O O . GLN B 1 71 ? -3.844 11.188 1.739 1 98.31 71 GLN B O 1
ATOM 1551 N N . VAL B 1 72 ? -5.703 10.477 2.617 1 98.62 72 VAL B N 1
ATOM 1552 C CA . VAL B 1 72 ? -6.461 10.609 1.377 1 98.62 72 VAL B CA 1
ATOM 1553 C C . VAL B 1 72 ? -6.578 12.078 0.993 1 98.62 72 VAL B C 1
ATOM 1555 O O . VAL B 1 72 ? -6.391 12.438 -0.171 1 98.62 72 VAL B O 1
ATOM 1558 N N . GLY B 1 73 ? -6.906 12.93 1.984 1 97.88 73 GLY B N 1
ATOM 1559 C CA . GLY B 1 73 ? -6.934 14.359 1.724 1 97.88 73 GLY B CA 1
ATOM 1560 C C . GLY B 1 73 ? -5.621 14.898 1.193 1 97.88 73 GLY B C 1
ATOM 1561 O O . GLY B 1 73 ? -5.602 15.664 0.23 1 97.88 73 GLY B O 1
ATOM 1562 N N . ALA B 1 74 ? -4.562 14.477 1.782 1 97.69 74 ALA B N 1
ATOM 1563 C CA . ALA B 1 74 ? -3.227 14.898 1.374 1 97.69 74 ALA B CA 1
ATOM 1564 C C . ALA B 1 74 ? -2.908 14.414 -0.039 1 97.69 74 ALA B C 1
ATOM 1566 O O . ALA B 1 74 ? -2.365 15.172 -0.851 1 97.69 74 ALA B O 1
ATOM 1567 N N . ALA B 1 75 ? -3.242 13.18 -0.322 1 98.06 75 ALA B N 1
ATOM 1568 C CA . ALA B 1 75 ? -2.973 12.602 -1.637 1 98.06 75 ALA B CA 1
ATOM 1569 C C . ALA B 1 75 ? -3.705 13.367 -2.732 1 98.06 75 ALA B C 1
ATOM 1571 O O . ALA B 1 75 ? -3.162 13.578 -3.82 1 98.06 75 ALA B O 1
ATOM 1572 N N . LEU B 1 76 ? -4.922 13.75 -2.461 1 97.88 76 LEU B N 1
ATOM 1573 C CA . LEU B 1 76 ? -5.699 14.539 -3.412 1 97.88 76 LEU B CA 1
ATOM 1574 C C . LEU B 1 76 ? -5.086 15.922 -3.594 1 97.88 76 LEU B C 1
ATOM 1576 O O . LEU B 1 76 ? -4.934 16.391 -4.723 1 97.88 76 LEU B O 1
ATOM 1580 N N . HIS B 1 77 ? -4.719 16.547 -2.529 1 95.88 77 HIS B N 1
ATOM 1581 C CA . HIS B 1 77 ? -4.141 17.891 -2.562 1 95.88 77 HIS B CA 1
ATOM 1582 C C . HIS B 1 77 ? -2.85 17.906 -3.373 1 95.88 77 HIS B C 1
ATOM 1584 O O . HIS B 1 77 ? -2.623 18.828 -4.16 1 95.88 77 HIS B O 1
ATOM 1590 N N . ASN B 1 78 ? -2.104 16.875 -3.191 1 96.62 78 ASN B N 1
ATOM 1591 C CA . ASN B 1 78 ? -0.807 16.797 -3.855 1 96.62 78 ASN B CA 1
ATOM 1592 C C . ASN B 1 78 ? -0.933 16.203 -5.258 1 96.62 78 ASN B C 1
ATOM 1594 O O . ASN B 1 78 ? 0.073 15.961 -5.926 1 96.62 78 ASN B O 1
ATOM 1598 N N . GLU B 1 79 ? -2.102 15.875 -5.699 1 96.5 79 GLU B N 1
ATOM 1599 C CA . GLU B 1 79 ? -2.402 15.312 -7.008 1 96.5 79 GLU B CA 1
ATOM 1600 C C . GLU B 1 79 ? -1.659 13.992 -7.227 1 96.5 79 GLU B C 1
ATOM 1602 O O . GLU B 1 79 ? -1.22 13.695 -8.336 1 96.5 79 GLU B O 1
ATOM 1607 N N . GLU B 1 80 ? -1.454 13.32 -6.09 1 97.25 80 GLU B N 1
ATOM 1608 C CA . GLU B 1 80 ? -0.818 12.008 -6.133 1 97.25 80 GLU B CA 1
ATOM 1609 C C . GLU B 1 80 ? -1.793 10.938 -6.617 1 97.25 80 GLU B C 1
ATOM 1611 O O . GLU B 1 80 ? -1.396 9.992 -7.293 1 97.25 80 GLU B O 1
ATOM 1616 N N . LEU B 1 81 ? -2.998 11.039 -6.145 1 98.44 81 LEU B N 1
ATOM 1617 C CA . LEU B 1 81 ? -4.109 10.156 -6.477 1 98.44 81 LEU B CA 1
ATOM 1618 C C . LEU B 1 81 ? -5.355 10.961 -6.84 1 98.44 81 LEU B C 1
ATOM 1620 O O . LEU B 1 81 ? -5.625 12 -6.238 1 98.44 81 LEU B O 1
ATOM 1624 N N . ASP B 1 82 ? -6.047 10.406 -7.809 1 98.38 82 ASP B N 1
ATOM 1625 C CA . ASP B 1 82 ? -7.305 11.062 -8.164 1 98.38 82 ASP B CA 1
ATOM 1626 C C . ASP B 1 82 ? -8.5 10.242 -7.684 1 98.38 82 ASP B C 1
ATOM 1628 O O . ASP B 1 82 ? -8.328 9.195 -7.047 1 98.38 82 ASP B O 1
ATOM 1632 N N . GLU B 1 83 ? -9.711 10.797 -7.93 1 98.38 83 GLU B N 1
ATOM 1633 C CA . GLU B 1 83 ? -10.93 10.156 -7.445 1 98.38 83 GLU B CA 1
ATOM 1634 C C . GLU B 1 83 ? -11.039 8.719 -7.949 1 98.38 83 GLU B C 1
ATOM 1636 O O . GLU B 1 83 ? -11.32 7.805 -7.176 1 98.38 83 GLU B O 1
ATOM 1641 N N . GLU B 1 84 ? -10.797 8.547 -9.203 1 98.62 84 GLU B N 1
ATOM 1642 C CA . GLU B 1 84 ? -10.906 7.215 -9.781 1 98.62 84 GLU B CA 1
ATOM 1643 C C . GLU B 1 84 ? -9.938 6.242 -9.117 1 98.62 84 GLU B C 1
ATOM 1645 O O . GLU B 1 84 ? -10.32 5.129 -8.75 1 98.62 84 GLU B O 1
ATOM 1650 N N . GLN B 1 85 ? -8.75 6.645 -8.945 1 98.88 85 GLN B N 1
ATOM 1651 C CA . GLN B 1 85 ? -7.73 5.801 -8.32 1 98.88 85 GLN B CA 1
ATOM 1652 C C . GLN B 1 85 ? -8.094 5.477 -6.875 1 98.88 85 GLN B C 1
ATOM 1654 O O . GLN B 1 85 ? -7.93 4.34 -6.43 1 98.88 85 GLN B O 1
ATOM 1659 N N . LEU B 1 86 ? -8.562 6.43 -6.156 1 98.94 86 LEU B N 1
ATOM 1660 C CA . LEU B 1 86 ? -8.93 6.223 -4.762 1 98.94 86 LEU B CA 1
ATOM 1661 C C . LEU B 1 86 ? -10.086 5.23 -4.645 1 98.94 86 LEU B C 1
ATOM 1663 O O . LEU B 1 86 ? -10.086 4.367 -3.764 1 98.94 86 LEU B O 1
ATOM 1667 N N . ARG B 1 87 ? -11.062 5.301 -5.512 1 98.88 87 ARG B N 1
ATOM 1668 C CA . ARG B 1 87 ? -12.18 4.359 -5.504 1 98.88 87 ARG B CA 1
ATOM 1669 C C . ARG B 1 87 ? -11.719 2.955 -5.871 1 98.88 87 ARG B C 1
ATOM 1671 O O . ARG B 1 87 ? -12.188 1.971 -5.297 1 98.88 87 ARG B O 1
ATOM 1678 N N . GLU B 1 88 ? -10.82 2.904 -6.816 1 98.94 88 GLU B N 1
ATOM 1679 C CA . GLU B 1 88 ? -10.25 1.613 -7.188 1 98.94 88 GLU B CA 1
ATOM 1680 C C . GLU B 1 88 ? -9.484 0.995 -6.02 1 98.94 88 GLU B C 1
ATOM 1682 O O . GLU B 1 88 ? -9.492 -0.224 -5.84 1 98.94 88 GLU B O 1
ATOM 1687 N N . ILE B 1 89 ? -8.766 1.805 -5.242 1 98.94 89 ILE B N 1
ATOM 1688 C CA . ILE B 1 89 ? -8.039 1.324 -4.074 1 98.94 89 ILE B CA 1
ATOM 1689 C C . ILE B 1 89 ? -9.016 0.692 -3.082 1 98.94 89 ILE B C 1
ATOM 1691 O O . ILE B 1 89 ? -8.773 -0.414 -2.59 1 98.94 89 ILE B O 1
ATOM 1695 N N . ALA B 1 90 ? -10.109 1.341 -2.811 1 98.94 90 ALA B N 1
ATOM 1696 C CA . ALA B 1 90 ? -11.094 0.818 -1.862 1 98.94 90 ALA B CA 1
ATOM 1697 C C . ALA B 1 90 ? -11.672 -0.505 -2.35 1 98.94 90 ALA B C 1
ATOM 1699 O O . ALA B 1 90 ? -11.805 -1.458 -1.577 1 98.94 90 ALA B O 1
ATOM 1700 N N . LEU B 1 91 ? -12 -0.518 -3.596 1 98.94 91 LEU B N 1
ATOM 1701 C CA . LEU B 1 91 ? -12.562 -1.73 -4.18 1 98.94 91 LEU B CA 1
ATOM 1702 C C . LEU B 1 91 ? -11.562 -2.881 -4.113 1 98.94 91 LEU B C 1
ATOM 1704 O O . LEU B 1 91 ? -11.922 -3.998 -3.732 1 98.94 91 LEU B O 1
ATOM 1708 N N . PHE B 1 92 ? -10.336 -2.625 -4.477 1 98.94 92 PHE B N 1
ATOM 1709 C CA . PHE B 1 92 ? -9.281 -3.625 -4.43 1 98.94 92 PHE B CA 1
ATOM 1710 C C . PHE B 1 92 ? -9.102 -4.16 -3.014 1 98.94 92 PHE B C 1
ATOM 1712 O O . PHE B 1 92 ? -9.031 -5.371 -2.807 1 98.94 92 PHE B O 1
ATOM 1719 N N . LEU B 1 93 ? -9.109 -3.285 -2.053 1 98.94 93 LEU B N 1
ATOM 1720 C CA . LEU B 1 93 ? -8.836 -3.682 -0.675 1 98.94 93 LEU B CA 1
ATOM 1721 C C . LEU B 1 93 ? -10.031 -4.426 -0.081 1 98.94 93 LEU B C 1
ATOM 1723 O O . LEU B 1 93 ? -9.867 -5.23 0.837 1 98.94 93 LEU B O 1
ATOM 1727 N N . CYS B 1 94 ? -11.312 -4.266 -0.571 1 98.88 94 CYS B N 1
ATOM 1728 C CA . CYS B 1 94 ? -12.43 -5.117 -0.176 1 98.88 94 CYS B CA 1
ATOM 1729 C C . CYS B 1 94 ? -12.078 -6.59 -0.332 1 98.88 94 CYS B C 1
ATOM 1731 O O . CYS B 1 94 ? -12.461 -7.418 0.499 1 98.88 94 CYS B O 1
ATOM 1733 N N . HIS B 1 95 ? -11.312 -6.883 -1.304 1 98.81 95 HIS B N 1
ATOM 1734 C CA . HIS B 1 95 ? -11.047 -8.273 -1.669 1 98.81 95 HIS B CA 1
ATOM 1735 C C . HIS B 1 95 ? -9.906 -8.852 -0.842 1 98.81 95 HIS B C 1
ATOM 1737 O O . HIS B 1 95 ? -9.68 -10.062 -0.848 1 98.81 95 HIS B O 1
ATOM 1743 N N . TYR B 1 96 ? -9.266 -7.992 -0.109 1 98.62 96 TYR B N 1
ATOM 1744 C CA . TYR B 1 96 ? -8.117 -8.508 0.628 1 98.62 96 TYR B CA 1
ATOM 1745 C C . TYR B 1 96 ? -8.297 -8.312 2.129 1 98.62 96 TYR B C 1
ATOM 1747 O O . TYR B 1 96 ? -7.852 -9.133 2.928 1 98.62 96 TYR B O 1
ATOM 1755 N N . VAL B 1 97 ? -9.008 -7.234 2.51 1 98.69 97 VAL B N 1
ATOM 1756 C CA . VAL B 1 97 ? -9.133 -6.988 3.941 1 98.69 97 VAL B CA 1
ATOM 1757 C C . VAL B 1 97 ? -10.602 -7.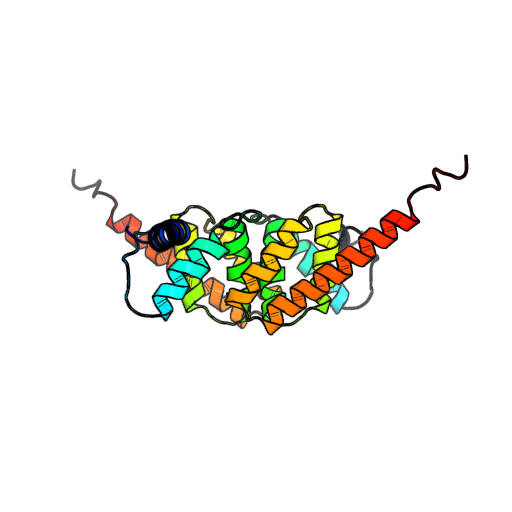102 4.359 1 98.69 97 VAL B C 1
ATOM 1759 O O . VAL B 1 97 ? -10.93 -6.918 5.531 1 98.69 97 VAL B O 1
ATOM 1762 N N . GLY B 1 98 ? -11.461 -7.406 3.379 1 98.62 98 GLY B N 1
ATOM 1763 C CA . GLY B 1 98 ? -12.875 -7.641 3.664 1 98.62 98 GLY B CA 1
ATOM 1764 C C . GLY B 1 98 ? -13.75 -6.445 3.338 1 98.62 98 GLY B C 1
ATOM 1765 O O . GLY B 1 98 ? -13.289 -5.305 3.367 1 98.62 98 GLY B O 1
ATOM 1766 N N . TRP B 1 99 ? -15.039 -6.742 3.129 1 98.62 99 TRP B N 1
ATOM 1767 C CA . TRP B 1 99 ? -16.016 -5.758 2.666 1 98.62 99 TRP B CA 1
ATOM 1768 C C . TRP B 1 99 ? -16.234 -4.68 3.723 1 98.62 99 TRP B C 1
ATOM 1770 O O . TRP B 1 99 ? -16.375 -3.5 3.395 1 98.62 99 TRP B O 1
ATOM 1780 N N . PRO B 1 100 ? -16.25 -5.043 4.988 1 98.69 100 PRO B N 1
ATOM 1781 C CA . PRO B 1 100 ? -16.5 -3.99 5.977 1 98.69 100 PRO B CA 1
ATOM 1782 C C . PRO B 1 100 ? -15.422 -2.916 5.992 1 98.69 100 PRO B C 1
ATOM 1784 O O . PRO B 1 100 ? -15.727 -1.723 5.965 1 98.69 100 PRO B O 1
ATOM 1787 N N . LEU B 1 101 ? -14.172 -3.291 5.957 1 98.75 101 LEU B N 1
ATOM 1788 C CA . LEU B 1 101 ? -13.07 -2.332 6.02 1 98.75 101 LEU B CA 1
ATOM 1789 C C . LEU B 1 101 ? -12.93 -1.58 4.703 1 98.75 101 LEU B C 1
ATOM 1791 O O . LEU B 1 101 ? -12.727 -0.364 4.695 1 98.75 101 LEU B O 1
ATOM 1795 N N . GLY B 1 102 ? -13.047 -2.303 3.549 1 98.81 102 GLY B N 1
ATOM 1796 C CA . GLY B 1 102 ? -12.969 -1.66 2.248 1 98.81 102 GLY B CA 1
ATOM 1797 C C . GLY B 1 102 ? -14.102 -0.679 2 1 98.81 102 GLY B C 1
ATOM 1798 O O . GLY B 1 102 ? -13.883 0.399 1.443 1 98.81 102 GLY B O 1
ATOM 1799 N N . THR B 1 103 ? -15.258 -1.077 2.486 1 98.81 103 THR B N 1
ATOM 1800 C CA . THR B 1 103 ? -16.422 -0.21 2.312 1 98.81 103 THR B CA 1
ATOM 1801 C C . THR B 1 103 ? -16.312 1.02 3.211 1 98.81 103 THR B C 1
ATOM 1803 O O . THR B 1 103 ? -16.703 2.119 2.814 1 98.81 103 THR B O 1
ATOM 1806 N N . LYS B 1 104 ? -15.805 0.822 4.352 1 98.81 104 LYS B N 1
ATOM 1807 C CA . LYS B 1 104 ? -15.57 1.964 5.23 1 98.81 104 LYS B CA 1
ATOM 1808 C C . LYS B 1 104 ? -14.609 2.961 4.586 1 98.81 104 LYS B C 1
ATOM 1810 O O . LYS B 1 104 ? -14.836 4.172 4.637 1 98.81 104 LYS B O 1
ATOM 1815 N N . LEU B 1 105 ? -13.578 2.461 4.023 1 98.88 105 LEU B N 1
ATOM 1816 C CA . LEU B 1 105 ? -12.633 3.312 3.305 1 98.88 105 LEU B CA 1
ATOM 1817 C C . LEU B 1 105 ? -13.328 4.043 2.162 1 98.88 105 LEU B C 1
ATOM 1819 O O . LEU B 1 105 ? -13.148 5.254 1.993 1 98.88 105 LEU B O 1
ATOM 1823 N N . ASP B 1 106 ? -14.125 3.305 1.417 1 98.88 106 ASP B N 1
ATOM 1824 C CA . ASP B 1 106 ? -14.828 3.881 0.275 1 98.88 106 ASP B CA 1
ATOM 1825 C C . ASP B 1 106 ? -15.773 4.996 0.717 1 98.88 106 ASP B C 1
ATOM 1827 O O . ASP B 1 106 ? -15.828 6.055 0.086 1 98.88 106 ASP B O 1
ATOM 1831 N N . SER B 1 107 ? -16.484 4.746 1.755 1 98.88 107 SER B N 1
ATOM 1832 C CA . SER B 1 107 ? -17.406 5.746 2.297 1 98.88 107 SER B CA 1
ATOM 1833 C C . SER B 1 107 ? -16.641 6.988 2.764 1 98.88 107 SER B C 1
ATOM 1835 O O . SER B 1 107 ? -17.062 8.117 2.482 1 98.88 107 SER B O 1
ATOM 1837 N N . MET B 1 108 ? -15.617 6.781 3.451 1 98.88 108 MET B N 1
ATOM 1838 C CA . MET B 1 108 ? -14.781 7.887 3.914 1 98.88 108 MET B CA 1
ATOM 1839 C C . MET B 1 108 ? -14.258 8.703 2.736 1 98.88 108 MET B C 1
ATOM 1841 O O . MET B 1 108 ? -14.297 9.93 2.76 1 98.88 108 MET B O 1
ATOM 1845 N N . ILE B 1 109 ? -13.773 8.062 1.678 1 98.88 109 ILE B N 1
ATOM 1846 C CA . ILE B 1 109 ? -13.297 8.727 0.472 1 98.88 109 ILE B CA 1
ATOM 1847 C C . ILE B 1 109 ? -14.406 9.602 -0.113 1 98.88 109 ILE B C 1
ATOM 1849 O O . ILE B 1 109 ? -14.172 10.75 -0.493 1 98.88 109 ILE B O 1
ATOM 1853 N N . GLY B 1 110 ? -15.609 8.961 -0.155 1 98.69 110 GLY B N 1
ATOM 1854 C CA . GLY B 1 110 ? -16.75 9.742 -0.612 1 98.69 110 GLY B CA 1
ATOM 1855 C C . GLY B 1 110 ? -16.953 11.016 0.178 1 98.69 110 GLY B C 1
ATOM 1856 O O . GLY B 1 110 ? -17.25 12.07 -0.396 1 98.69 110 GLY B O 1
ATOM 1857 N N . GLY B 1 111 ? -16.828 10.922 1.433 1 98.5 111 GLY B N 1
ATOM 1858 C CA . GLY B 1 111 ? -16.938 12.102 2.283 1 98.5 111 GLY B CA 1
ATOM 1859 C C . GLY B 1 111 ? -15.891 13.148 1.991 1 98.5 111 GLY B C 1
ATOM 1860 O O . GLY B 1 111 ? -16.188 14.344 1.927 1 98.5 111 GLY B O 1
ATOM 1861 N N . VAL B 1 112 ? -14.664 12.766 1.818 1 98.44 112 VAL B N 1
ATOM 1862 C CA . VAL B 1 112 ? -13.57 13.688 1.525 1 98.44 112 VAL B CA 1
ATOM 1863 C C . VAL B 1 112 ? -13.82 14.391 0.194 1 98.44 112 VAL B C 1
ATOM 1865 O O . VAL B 1 112 ? -13.641 15.602 0.081 1 98.44 112 VAL B O 1
ATOM 1868 N N . LEU B 1 113 ? -14.242 13.648 -0.83 1 98.06 113 LEU B N 1
ATOM 1869 C CA . LEU B 1 113 ? -14.492 14.195 -2.158 1 98.06 113 LEU B CA 1
ATOM 1870 C C . LEU B 1 113 ? -15.648 15.195 -2.121 1 98.06 113 LEU B C 1
ATOM 1872 O O . LEU B 1 113 ? -15.594 16.234 -2.783 1 98.06 113 LEU B O 1
ATOM 1876 N N . HIS B 1 114 ? -16.625 14.82 -1.372 1 97.62 114 HIS B N 1
ATOM 1877 C CA . HIS B 1 114 ? -17.766 15.711 -1.23 1 97.62 114 HIS B CA 1
ATOM 1878 C C . HIS B 1 114 ? -17.359 17.031 -0.596 1 97.62 114 HIS B C 1
ATOM 1880 O O . HIS B 1 114 ? -17.766 18.109 -1.066 1 97.62 114 HIS B O 1
ATOM 1886 N N . LYS B 1 115 ? -16.609 16.969 0.464 1 96.25 115 LYS B N 1
ATOM 1887 C CA . LYS B 1 115 ? -16.125 18.172 1.136 1 96.25 115 LYS B CA 1
ATOM 1888 C C . LYS B 1 115 ? -15.289 19.031 0.193 1 96.25 115 LYS B C 1
ATOM 1890 O O . LYS B 1 115 ? -15.391 20.266 0.204 1 96.25 115 LYS B O 1
ATOM 1895 N N . ARG B 1 116 ? -14.492 18.422 -0.594 1 94.69 116 ARG B N 1
ATOM 1896 C CA . ARG B 1 116 ? -13.633 19.141 -1.526 1 94.69 116 ARG B CA 1
ATOM 1897 C C . ARG B 1 116 ? -14.453 19.828 -2.613 1 94.69 116 ARG B C 1
ATOM 1899 O O . ARG B 1 116 ? -14.148 20.953 -3.012 1 94.69 116 ARG B O 1
ATOM 1906 N N . LYS B 1 117 ? -15.406 19.156 -3.131 1 93.75 117 LYS B N 1
ATOM 1907 C CA . LYS B 1 117 ? -16.281 19.734 -4.152 1 93.75 117 LYS B CA 1
ATOM 1908 C C . LYS B 1 117 ? -17.047 20.922 -3.602 1 93.75 117 LYS B C 1
ATOM 1910 O O . LYS B 1 117 ? -17.219 21.922 -4.293 1 93.75 117 LYS B O 1
ATOM 1915 N N . LYS B 1 118 ? -17.5 20.797 -2.426 1 93.56 118 LYS B N 1
ATOM 1916 C CA . LYS B 1 118 ? -18.219 21.891 -1.779 1 93.56 118 LYS B CA 1
ATOM 1917 C C . LYS B 1 118 ? -17.328 23.109 -1.598 1 93.56 118 LYS B C 1
ATOM 1919 O O . LYS B 1 118 ? -17.75 24.25 -1.811 1 93.56 118 LYS B O 1
ATOM 1924 N N . ALA B 1 119 ? -16.125 22.828 -1.21 1 90.75 119 ALA B N 1
ATOM 1925 C CA . ALA B 1 119 ? -15.156 23.906 -1.009 1 90.75 119 ALA B CA 1
ATOM 1926 C C . ALA B 1 119 ? -14.836 24.609 -2.326 1 90.75 119 ALA B C 1
ATOM 1928 O O . ALA B 1 119 ? -14.664 25.828 -2.365 1 90.75 119 ALA B O 1
ATOM 1929 N N . ALA B 1 120 ? -14.805 23.875 -3.4 1 88.38 120 ALA B N 1
ATOM 1930 C CA . ALA B 1 120 ? -14.5 24.422 -4.719 1 88.38 120 ALA B CA 1
ATOM 1931 C C . ALA B 1 120 ? -15.648 25.281 -5.234 1 88.38 120 ALA B C 1
ATOM 1933 O O . ALA B 1 120 ? -15.43 26.312 -5.879 1 88.38 120 ALA B O 1
ATOM 1934 N N . ARG B 1 121 ? -16.859 24.812 -4.945 1 89.31 121 ARG B N 1
ATOM 1935 C CA . ARG B 1 121 ? -18.047 25.562 -5.359 1 89.31 121 ARG B CA 1
ATOM 1936 C C . ARG B 1 121 ? -18.156 26.875 -4.598 1 89.31 121 ARG B C 1
ATOM 1938 O O . ARG B 1 121 ? -18.547 27.891 -5.172 1 89.31 121 ARG B O 1
ATOM 1945 N N . ALA B 1 122 ? -17.781 26.812 -3.375 1 89.19 122 ALA B N 1
ATOM 1946 C CA . ALA B 1 122 ? -17.859 28 -2.527 1 89.19 122 ALA B CA 1
ATOM 1947 C C . ALA B 1 122 ? -16.797 29.031 -2.916 1 89.19 122 ALA B C 1
ATOM 1949 O O . ALA B 1 122 ? -16.984 30.234 -2.723 1 89.19 122 ALA B O 1
ATOM 1950 N N . ALA B 1 123 ? -15.664 28.562 -3.451 1 84.56 123 ALA B N 1
ATOM 1951 C CA . ALA B 1 123 ? -14.555 29.438 -3.824 1 84.56 123 ALA B CA 1
ATOM 1952 C C . ALA B 1 123 ? -14.75 30 -5.23 1 84.56 123 ALA B C 1
ATOM 1954 O O . ALA B 1 123 ? -14.062 30.938 -5.633 1 84.56 123 ALA B O 1
ATOM 1955 N N . ALA B 1 124 ? -15.656 29.438 -6.109 1 80.56 124 ALA B N 1
ATOM 1956 C CA . ALA B 1 124 ? -15.914 29.891 -7.473 1 80.56 124 ALA B CA 1
ATOM 1957 C C . ALA B 1 124 ? -16.594 31.25 -7.48 1 80.56 124 ALA B C 1
ATOM 1959 O O . ALA B 1 124 ? -17.516 31.5 -6.691 1 80.56 124 ALA B O 1
ATOM 1960 N N . PRO B 1 125 ? -15.922 32.219 -8.078 1 75.25 125 PRO B N 1
ATOM 1961 C CA . PRO B 1 125 ? -16.531 33.531 -8.133 1 75.25 125 PRO B CA 1
ATOM 1962 C C . PRO B 1 125 ? -17.938 33.531 -8.727 1 75.25 125 PRO B C 1
ATOM 1964 O O . PRO B 1 125 ? -18.266 32.625 -9.523 1 75.25 125 PRO B O 1
ATOM 1967 N N . ASP B 1 126 ? -18.891 34.219 -8.117 1 62.25 126 ASP B N 1
ATOM 1968 C CA . ASP B 1 126 ? -20.234 34.406 -8.641 1 62.25 126 ASP B CA 1
ATOM 1969 C C . ASP B 1 126 ? -20.219 34.844 -10.102 1 62.25 126 ASP B C 1
ATOM 1971 O O . ASP B 1 126 ? -19.703 35.906 -10.43 1 62.25 126 ASP B O 1
ATOM 1975 N N . ALA B 1 127 ? -20.109 34 -11.062 1 55.59 127 ALA B N 1
ATOM 1976 C CA . ALA B 1 127 ? -20.234 34.438 -12.453 1 55.59 127 ALA B CA 1
ATOM 1977 C C . ALA B 1 127 ? -21.453 35.344 -12.648 1 55.59 127 ALA B C 1
ATOM 1979 O O . ALA B 1 127 ? -21.578 36 -13.672 1 55.59 127 ALA B O 1
ATOM 1980 N N . GLU B 1 128 ? -22.484 34.906 -11.977 1 47.72 128 GLU B N 1
ATOM 1981 C CA . GLU B 1 128 ? -23.688 35.562 -12.43 1 47.72 128 GLU B CA 1
ATOM 1982 C C . GLU B 1 128 ? -23.75 37 -11.898 1 47.72 128 GLU B C 1
ATOM 1984 O O . GLU B 1 128 ? -24.75 37.688 -12.102 1 47.72 128 GLU B O 1
ATOM 1989 N N . ALA B 1 129 ? -23.047 37.469 -10.953 1 50 129 ALA B N 1
ATOM 1990 C CA . ALA B 1 129 ? -23.516 38.781 -10.539 1 50 129 ALA B CA 1
ATOM 1991 C C . ALA B 1 129 ? -23.234 39.812 -11.617 1 50 129 ALA B C 1
ATOM 1993 O O . ALA B 1 129 ? -23.406 41.031 -11.391 1 50 129 ALA B O 1
ATOM 1994 N N . THR B 1 130 ? -22.828 39.344 -12.945 1 39.44 130 THR B N 1
ATOM 1995 C CA . THR B 1 130 ? -23.109 40.438 -13.875 1 39.44 130 THR B CA 1
ATOM 1996 C C . THR B 1 130 ? -24.562 40.375 -14.336 1 39.44 130 THR B C 1
ATOM 1998 O O . THR B 1 130 ? -25.125 39.281 -14.531 1 39.44 130 THR B O 1
#

Nearest PDB structures (foldseek):
  2af7-assembly1_A  TM=8.439E-01  e=1.884E-03  Methanothermobacter thermautotrophicus
  2af7-assembly1_F  TM=8.522E-01  e=2.081E-03  Methanothermobacter thermautotrophicus
  3d7i-assembly1_B  TM=7.140E-01  e=5.011E-02  Methanocaldococcus jannaschii
  5fzq-assembly1_B  TM=4.766E-01  e=1.709E+00  synthetic construct
  2af7-assembly1_F  TM=8.520E-01  e=1.799E-03  Methanothermobacter thermautotrophicus